Protein AF-A0A4S9VSK4-F1 (afdb_monomer_lite)

Structure (mmCIF, N/CA/C/O backbone):
data_AF-A0A4S9VSK4-F1
#
_entry.id   AF-A0A4S9VSK4-F1
#
loop_
_atom_site.group_PDB
_atom_site.id
_atom_site.type_symbol
_atom_site.label_atom_id
_atom_site.label_alt_id
_atom_site.label_comp_id
_atom_site.label_asym_id
_atom_site.label_entity_id
_atom_site.label_seq_id
_atom_site.pdbx_PDB_ins_code
_atom_site.Cartn_x
_atom_site.Cartn_y
_atom_site.Cartn_z
_atom_site.occupancy
_atom_site.B_iso_or_equiv
_atom_site.auth_seq_id
_atom_site.auth_comp_id
_atom_site.auth_asym_id
_atom_site.auth_atom_id
_atom_site.pdbx_PDB_model_num
ATOM 1 N N . MET A 1 1 ? -49.418 -31.067 89.976 1.00 36.00 1 MET A N 1
ATOM 2 C CA . MET A 1 1 ? -48.721 -31.754 88.869 1.00 36.00 1 MET A CA 1
ATOM 3 C C . MET A 1 1 ? -49.710 -31.863 87.719 1.00 36.00 1 MET A C 1
ATOM 5 O O . MET A 1 1 ? -50.803 -32.331 87.977 1.00 36.00 1 MET A O 1
ATOM 9 N N . GLN A 1 2 ? -49.479 -31.430 86.487 1.00 35.25 2 GLN A N 1
ATOM 10 C CA . GLN A 1 2 ? -48.338 -30.778 85.853 1.00 35.25 2 GLN A CA 1
ATOM 11 C C . GLN A 1 2 ? -48.846 -30.289 84.470 1.00 35.25 2 GLN A C 1
ATOM 13 O O . GLN A 1 2 ? -49.466 -31.068 83.760 1.00 35.25 2 GLN A O 1
ATOM 18 N N . ASN A 1 3 ? -48.577 -29.023 84.144 1.00 35.16 3 ASN A N 1
ATOM 19 C CA . ASN A 1 3 ? -48.331 -28.413 82.822 1.00 35.16 3 ASN A CA 1
ATOM 20 C C . ASN A 1 3 ? -49.337 -28.497 81.642 1.00 35.16 3 ASN A C 1
ATOM 22 O O . ASN A 1 3 ? -49.537 -29.533 81.019 1.00 35.16 3 ASN A O 1
ATOM 26 N N . LYS A 1 4 ? -49.797 -27.296 81.244 1.00 43.31 4 LYS A N 1
ATOM 27 C CA . LYS A 1 4 ? -49.991 -26.817 79.851 1.00 43.31 4 LYS A CA 1
ATOM 28 C C . LYS A 1 4 ? -48.608 -26.695 79.156 1.00 43.31 4 LYS A C 1
ATOM 30 O O . LYS A 1 4 ? -47.627 -26.541 79.891 1.00 43.31 4 LYS A O 1
ATOM 35 N N . PRO A 1 5 ? -48.484 -26.778 77.815 1.00 51.03 5 PRO A N 1
ATOM 36 C CA . PRO A 1 5 ? -48.761 -25.661 76.873 1.00 51.03 5 PRO A CA 1
ATOM 37 C C . PRO A 1 5 ? -49.555 -26.161 75.628 1.00 51.03 5 PRO A C 1
ATOM 39 O O . PRO A 1 5 ? -49.521 -27.343 75.321 1.00 51.03 5 PRO A O 1
ATOM 42 N N . GLU A 1 6 ? -50.502 -25.466 74.989 1.00 49.09 6 GLU A N 1
ATOM 43 C CA . GLU A 1 6 ? -50.464 -24.222 74.193 1.00 49.09 6 GLU A CA 1
ATOM 44 C C . GLU A 1 6 ? -49.441 -24.212 73.045 1.00 49.09 6 GLU A C 1
ATOM 46 O O . GLU A 1 6 ? -48.268 -24.033 73.315 1.00 49.09 6 GLU A O 1
ATOM 51 N N . GLU A 1 7 ? -49.913 -24.383 71.798 1.00 41.75 7 GLU A N 1
ATOM 52 C CA . GLU A 1 7 ? -49.328 -23.931 70.510 1.00 41.75 7 GLU A CA 1
ATOM 53 C C . GLU A 1 7 ? -50.289 -24.407 69.389 1.00 41.75 7 GLU A C 1
ATOM 55 O O . GLU A 1 7 ? -50.490 -25.597 69.185 1.00 41.75 7 GLU A O 1
ATOM 60 N N . GLN A 1 8 ? -51.210 -23.573 68.895 1.00 48.22 8 GLN A N 1
ATOM 61 C CA . GLN A 1 8 ? -51.036 -22.682 67.737 1.00 48.22 8 GLN A CA 1
ATOM 62 C C . GLN A 1 8 ? -50.514 -23.370 66.463 1.00 48.22 8 GLN A C 1
ATOM 64 O O . GLN A 1 8 ? -49.428 -23.058 66.001 1.00 48.22 8 GLN A O 1
ATOM 69 N N . GLU A 1 9 ? -51.337 -24.193 65.807 1.00 44.97 9 GLU A N 1
ATOM 70 C CA . GLU A 1 9 ? -51.145 -24.503 64.382 1.00 44.97 9 GLU A CA 1
ATOM 71 C C . GLU A 1 9 ? -52.475 -24.489 63.622 1.00 44.97 9 GLU A C 1
ATOM 73 O O . GLU A 1 9 ? -53.239 -25.448 63.580 1.00 44.97 9 GLU A O 1
ATOM 78 N N . SER A 1 10 ? -52.780 -23.335 63.042 1.00 41.16 10 SER A N 1
ATOM 79 C CA . SER A 1 10 ? -53.364 -23.205 61.698 1.00 41.16 10 SER A CA 1
ATOM 80 C C . SER A 1 10 ? -53.443 -21.719 61.358 1.00 41.16 10 SER A C 1
ATOM 82 O O . SER A 1 10 ? -54.482 -21.175 60.998 1.00 41.16 10 SER A O 1
ATOM 84 N N . ASN A 1 11 ? -52.294 -21.039 61.455 1.00 43.12 11 ASN A N 1
ATOM 85 C CA . ASN A 1 11 ? -52.075 -19.890 60.592 1.00 43.12 11 ASN A CA 1
ATOM 86 C C . ASN A 1 11 ? -51.939 -20.459 59.184 1.00 43.12 11 ASN A C 1
ATOM 88 O O . ASN A 1 11 ? -50.861 -20.878 58.759 1.00 43.12 11 ASN A O 1
ATOM 92 N N . GLU A 1 12 ? -53.089 -20.530 58.520 1.00 50.38 12 GLU A N 1
ATOM 93 C CA . GLU A 1 12 ? -53.257 -20.559 57.080 1.00 50.38 12 GLU A CA 1
ATOM 94 C C . GLU A 1 12 ? -52.220 -19.599 56.500 1.00 50.38 12 GLU A C 1
ATOM 96 O O . GLU A 1 12 ? -52.335 -18.371 56.571 1.00 50.38 12 GLU A O 1
ATOM 101 N N . SER A 1 13 ? -51.095 -20.187 56.093 1.00 50.47 13 SER A N 1
ATOM 102 C CA . SER A 1 13 ? -49.962 -19.456 55.570 1.00 50.47 13 SER A CA 1
ATOM 103 C C . SER A 1 13 ? -50.498 -18.729 54.360 1.00 50.47 13 SER A C 1
ATOM 105 O O . SER A 1 13 ? -50.802 -19.363 53.353 1.00 50.47 13 SER A O 1
ATOM 107 N N . LYS A 1 14 ? -50.664 -17.409 54.486 1.00 55.84 14 LYS A N 1
ATOM 108 C CA . LYS A 1 14 ? -50.877 -16.500 53.367 1.00 55.84 14 LYS A CA 1
ATOM 109 C C . LYS A 1 14 ? -49.729 -16.771 52.407 1.00 55.84 14 LYS A C 1
ATOM 111 O O . LYS A 1 14 ? -48.633 -16.245 52.589 1.00 55.84 14 LYS A O 1
ATOM 116 N N . ALA A 1 15 ? -49.954 -17.687 51.468 1.00 62.53 15 ALA A N 1
ATOM 117 C CA . ALA A 1 15 ? -49.011 -18.038 50.433 1.00 62.53 15 ALA A CA 1
ATOM 118 C C . ALA A 1 15 ? -48.649 -16.712 49.786 1.00 62.53 15 ALA A C 1
ATOM 120 O O . ALA A 1 15 ? -49.527 -16.014 49.284 1.00 62.53 15 ALA A O 1
ATOM 121 N N . ASN A 1 16 ? -47.393 -16.291 49.951 1.00 71.06 16 ASN A N 1
ATOM 122 C CA . ASN A 1 16 ? -46.966 -14.976 49.508 1.00 71.06 16 ASN A CA 1
ATOM 123 C C . ASN A 1 16 ? -47.317 -14.871 48.015 1.00 71.06 16 ASN A C 1
ATOM 125 O O . ASN A 1 16 ? -46.689 -15.571 47.217 1.00 71.06 16 ASN A O 1
ATOM 129 N N . PRO A 1 17 ? -48.281 -14.024 47.607 1.00 77.69 17 PRO A N 1
ATOM 130 C CA . PRO A 1 17 ? -48.768 -13.990 46.221 1.00 77.69 17 PRO A CA 1
ATOM 131 C C . PRO A 1 17 ? -47.642 -13.596 45.254 1.00 77.69 17 PRO A C 1
ATOM 133 O O . PRO A 1 17 ? -47.627 -13.940 44.074 1.00 77.69 17 PRO A O 1
ATOM 136 N N . ILE A 1 18 ? -46.623 -12.922 45.786 1.00 81.38 18 ILE A N 1
ATOM 137 C CA . ILE A 1 18 ? -45.382 -12.579 45.097 1.00 81.38 18 ILE A CA 1
ATOM 138 C C . ILE A 1 18 ? -44.538 -13.833 44.798 1.00 81.38 18 ILE A C 1
ATOM 140 O O . ILE A 1 18 ? -43.978 -13.955 43.714 1.00 81.38 18 ILE A O 1
ATOM 144 N N . ALA A 1 19 ? -44.456 -14.798 45.717 1.00 84.25 19 ALA A N 1
ATOM 145 C CA . ALA A 1 19 ? -43.714 -16.039 45.485 1.00 84.25 19 ALA A CA 1
ATOM 146 C C . ALA A 1 19 ? -44.405 -16.921 44.431 1.00 84.25 19 ALA A C 1
ATOM 148 O O . ALA A 1 19 ? -43.732 -17.493 43.573 1.00 84.25 19 ALA A O 1
ATOM 149 N N . GLU A 1 20 ? -45.740 -16.968 44.448 1.00 88.25 20 GLU A N 1
ATOM 150 C CA . GLU A 1 20 ? -46.540 -17.675 43.444 1.00 88.25 20 GLU A CA 1
ATOM 151 C C . GLU A 1 20 ? -46.407 -17.032 42.054 1.00 88.25 20 GLU A C 1
ATOM 153 O O . GLU A 1 20 ? -46.106 -17.716 41.075 1.00 88.25 20 GLU A O 1
ATOM 158 N N . THR A 1 21 ? -46.519 -15.703 41.955 1.00 91.06 21 THR A N 1
ATOM 159 C CA . THR A 1 21 ? -46.330 -14.986 40.680 1.00 91.06 21 THR A CA 1
ATOM 160 C C . THR A 1 21 ? -44.910 -15.132 40.128 1.00 91.06 21 THR A C 1
ATOM 162 O O . THR A 1 21 ? -44.739 -15.341 38.926 1.00 91.06 21 THR A O 1
ATOM 165 N N . VAL A 1 22 ? -43.877 -15.113 40.978 1.00 93.81 22 VAL A N 1
ATOM 166 C CA . VAL A 1 22 ? -42.489 -15.376 40.559 1.00 93.81 22 VAL A CA 1
ATOM 167 C C . VAL A 1 22 ? -42.311 -16.820 40.078 1.00 93.81 22 VAL A C 1
ATOM 169 O O . VAL A 1 22 ? -41.625 -17.047 39.076 1.00 93.81 22 VAL A O 1
ATOM 172 N N . ALA A 1 23 ? -42.937 -17.798 40.738 1.00 92.50 23 ALA A N 1
ATOM 173 C CA . ALA A 1 23 ? -42.922 -19.187 40.287 1.00 92.50 23 ALA A CA 1
ATOM 174 C C . ALA A 1 23 ? -43.590 -19.338 38.907 1.00 92.50 23 ALA A C 1
ATOM 176 O O . ALA A 1 23 ? -43.009 -19.962 38.014 1.00 92.50 23 ALA A O 1
ATOM 177 N N . LEU A 1 24 ? -44.733 -18.678 38.687 1.00 94.81 24 LEU A N 1
ATOM 178 C CA . LEU A 1 24 ? -45.424 -18.643 37.394 1.00 94.81 24 LEU A CA 1
ATOM 179 C C . LEU A 1 24 ? -44.582 -17.979 36.292 1.00 94.81 24 LEU A C 1
ATOM 181 O O . LEU A 1 24 ? -44.530 -18.482 35.167 1.00 94.81 24 LEU A O 1
ATOM 185 N N . ILE A 1 25 ? -43.870 -16.889 36.600 1.00 95.31 25 ILE A N 1
ATOM 186 C CA . ILE A 1 25 ? -42.955 -16.234 35.650 1.00 95.31 25 ILE A CA 1
ATOM 187 C C . ILE A 1 25 ? -41.816 -17.181 35.261 1.00 95.31 25 ILE A C 1
ATOM 189 O O . ILE A 1 25 ? -41.529 -17.346 34.074 1.00 95.31 25 ILE A O 1
ATOM 193 N N . ARG A 1 26 ? -41.188 -17.851 36.235 1.00 94.88 26 ARG A N 1
ATOM 194 C CA . ARG A 1 26 ? -40.119 -18.828 35.969 1.00 94.88 26 ARG A CA 1
ATOM 195 C C . ARG A 1 26 ? -40.622 -20.005 35.137 1.00 94.88 26 ARG A C 1
ATOM 197 O O . ARG A 1 26 ? -39.919 -20.464 34.236 1.00 94.88 26 ARG A O 1
ATOM 204 N N . GLN A 1 27 ? -41.844 -20.466 35.397 1.00 95.62 27 GLN A N 1
ATOM 205 C CA . GLN A 1 27 ? -42.479 -21.521 34.614 1.00 95.62 27 GLN A CA 1
ATOM 206 C C . GLN A 1 27 ? -42.741 -21.077 33.168 1.00 95.62 27 GLN A C 1
ATOM 208 O O . GLN A 1 27 ? -42.418 -21.826 32.245 1.00 95.62 27 GLN A O 1
ATOM 213 N N . ARG A 1 28 ? -43.237 -19.850 32.946 1.00 95.19 28 ARG A N 1
ATOM 214 C CA . ARG A 1 28 ? -43.390 -19.279 31.594 1.00 95.19 28 ARG A CA 1
ATOM 215 C C . ARG A 1 28 ? -42.057 -19.172 30.864 1.00 95.19 28 ARG A C 1
ATOM 217 O O . ARG A 1 28 ? -41.951 -19.670 29.752 1.00 95.19 28 ARG A O 1
ATOM 224 N N . GLN A 1 29 ? -41.025 -18.638 31.515 1.00 95.12 29 GLN A N 1
ATOM 225 C CA . GLN A 1 29 ? -39.686 -18.546 30.926 1.00 95.12 29 GLN A CA 1
ATOM 226 C C . GLN A 1 29 ? -39.121 -19.923 30.554 1.00 95.12 29 GLN A C 1
ATOM 228 O O . GLN A 1 29 ? -38.485 -20.071 29.512 1.00 95.12 29 GLN A O 1
ATOM 233 N N . ARG A 1 30 ? -39.349 -20.951 31.382 1.00 96.19 30 ARG A N 1
ATOM 234 C CA . ARG A 1 30 ? -38.937 -22.326 31.069 1.00 96.19 30 ARG A CA 1
ATOM 235 C C . ARG A 1 30 ? -39.699 -22.881 29.867 1.00 96.19 30 ARG A C 1
ATOM 237 O O . ARG A 1 30 ? -39.080 -23.502 29.009 1.00 96.19 30 ARG A O 1
ATOM 244 N N . ARG A 1 31 ? -41.007 -22.635 29.789 1.00 96.69 31 ARG A N 1
ATOM 245 C CA . ARG A 1 31 ? -41.843 -23.038 28.652 1.00 96.69 31 ARG A CA 1
ATOM 246 C C . ARG A 1 31 ? -41.399 -22.356 27.358 1.00 96.69 31 ARG A C 1
ATOM 248 O O . ARG A 1 31 ? -41.272 -23.031 26.348 1.00 96.69 31 ARG A O 1
ATOM 255 N N . ASP A 1 32 ? -41.100 -21.061 27.394 1.00 95.38 32 ASP A N 1
ATOM 256 C CA . ASP A 1 32 ? -40.656 -20.319 26.209 1.00 95.38 32 ASP A CA 1
ATOM 257 C C . ASP A 1 32 ? -39.299 -20.835 25.705 1.00 95.38 32 ASP A C 1
ATOM 259 O O . ASP A 1 32 ? -39.115 -21.024 24.505 1.00 95.38 32 ASP A O 1
ATOM 263 N N . LYS A 1 33 ? -38.372 -21.168 26.616 1.00 95.81 33 LYS A N 1
ATOM 264 C CA . LYS A 1 33 ? -37.107 -21.832 26.257 1.00 95.81 33 LYS A CA 1
ATOM 265 C C . LYS A 1 33 ? -37.334 -23.198 25.606 1.00 95.81 33 LYS A C 1
ATOM 267 O O . LYS A 1 33 ? -36.675 -23.508 24.619 1.00 95.81 33 LYS A O 1
ATOM 272 N N . LEU A 1 34 ? -38.257 -24.002 26.136 1.00 96.69 34 LEU A N 1
ATOM 273 C CA . LEU A 1 34 ? -38.595 -25.305 25.555 1.00 96.69 34 LEU A CA 1
ATOM 274 C C . LEU A 1 34 ? -39.240 -25.166 24.171 1.00 96.69 34 LEU A C 1
ATOM 276 O O . LEU A 1 34 ? -38.856 -25.904 23.275 1.00 96.69 34 LEU A O 1
ATOM 280 N N . LEU A 1 35 ? -40.121 -24.182 23.964 1.00 96.62 35 LEU A N 1
ATOM 281 C CA . LEU A 1 35 ? -40.711 -23.896 22.650 1.00 96.62 35 LEU A CA 1
ATOM 282 C C . LEU A 1 35 ? -39.665 -23.482 21.610 1.00 96.62 35 LEU A C 1
ATOM 284 O O . LEU A 1 35 ? -39.776 -23.843 20.441 1.00 96.62 35 LEU A O 1
ATOM 288 N N . VAL A 1 36 ? -38.638 -22.729 22.014 1.00 96.31 36 VAL A N 1
ATOM 289 C CA . VAL A 1 36 ? -37.516 -22.407 21.119 1.00 96.31 36 VAL A CA 1
ATOM 290 C C . VAL A 1 36 ? -36.769 -23.682 20.731 1.00 96.31 36 VAL A C 1
ATOM 292 O O . VAL A 1 36 ? -36.497 -23.877 19.549 1.00 96.31 36 VAL A O 1
ATOM 295 N N . ILE A 1 37 ? -36.483 -24.564 21.694 1.00 96.00 37 ILE A N 1
ATOM 296 C CA . ILE A 1 37 ? -35.810 -25.843 21.429 1.00 96.00 37 ILE A CA 1
ATOM 297 C C . ILE A 1 37 ? -36.661 -26.720 20.499 1.00 96.00 37 ILE A C 1
ATOM 299 O O . ILE A 1 37 ? -36.143 -27.212 19.501 1.00 96.00 37 ILE A O 1
ATOM 303 N N . GLU A 1 38 ? -37.960 -26.850 20.757 1.00 95.81 38 GLU A N 1
ATOM 304 C CA . GLU A 1 38 ? -38.903 -27.582 19.902 1.00 95.81 38 GLU A CA 1
ATOM 305 C C . GLU A 1 38 ? -38.920 -27.020 18.475 1.00 95.81 38 GLU A C 1
ATOM 307 O O . GLU A 1 38 ? -38.671 -27.754 17.525 1.00 95.81 38 GLU A O 1
ATOM 312 N N . LYS A 1 39 ? -39.050 -25.697 18.314 1.00 95.31 39 LYS A N 1
ATOM 313 C CA . LYS A 1 39 ? -38.992 -25.042 16.999 1.00 95.31 39 LYS A CA 1
ATOM 314 C C . LYS A 1 39 ? -37.670 -25.307 16.272 1.00 95.31 39 LYS A C 1
ATOM 316 O O . LYS A 1 39 ? -37.654 -25.471 15.052 1.00 95.31 39 LYS A O 1
ATOM 321 N N . THR A 1 40 ? -36.547 -25.314 16.993 1.00 93.31 40 THR A N 1
ATOM 322 C CA . THR A 1 40 ? -35.246 -25.645 16.393 1.00 93.31 40 THR A CA 1
ATOM 323 C C . THR A 1 40 ? -35.142 -27.114 16.001 1.00 93.31 40 THR A C 1
ATOM 325 O O . THR A 1 40 ? -34.583 -27.400 14.947 1.00 93.31 40 THR A O 1
ATOM 328 N N . LEU A 1 41 ? -35.712 -28.033 16.784 1.00 93.44 41 LEU A N 1
ATOM 329 C CA . LEU A 1 41 ? -35.755 -29.457 16.454 1.00 93.44 41 LEU A CA 1
ATOM 330 C C . LEU A 1 41 ? -36.652 -29.720 15.242 1.00 93.44 41 LEU A C 1
ATOM 332 O O . LEU A 1 41 ? -36.212 -30.413 14.333 1.00 93.44 41 LEU A O 1
ATOM 336 N N . ASP A 1 42 ? -37.821 -29.083 15.161 1.00 92.69 42 ASP A N 1
ATOM 337 C CA . ASP A 1 42 ? -38.700 -29.130 13.986 1.00 92.69 42 ASP A CA 1
ATOM 338 C C . ASP A 1 42 ? -38.000 -28.605 12.729 1.00 92.69 42 ASP A C 1
ATOM 340 O O . ASP A 1 42 ? -38.123 -29.173 11.643 1.00 92.69 42 ASP A O 1
ATOM 344 N N . ASN A 1 43 ? -37.244 -27.509 12.852 1.00 87.62 43 ASN A N 1
ATOM 345 C CA . ASN A 1 43 ? -36.459 -26.978 11.739 1.00 87.62 43 ASN A CA 1
ATOM 346 C C . ASN A 1 43 ? -35.349 -27.952 11.317 1.00 87.62 43 ASN A C 1
ATOM 348 O O . ASN A 1 43 ? -35.144 -28.154 10.123 1.00 87.62 43 ASN A O 1
ATOM 352 N N . LEU A 1 44 ? -34.657 -28.582 12.268 1.00 81.75 44 LEU A N 1
ATOM 353 C CA . LEU A 1 44 ? -33.640 -29.595 11.973 1.00 81.75 44 LEU A CA 1
ATOM 354 C C . LEU A 1 44 ? -34.247 -30.861 11.366 1.00 81.75 44 LEU A C 1
ATOM 356 O O . LEU A 1 44 ? -33.646 -31.458 10.477 1.00 81.75 44 LEU A O 1
ATOM 360 N N . GLU A 1 45 ? -35.436 -31.263 11.804 1.00 82.12 45 GLU A N 1
ATOM 361 C CA . GLU A 1 45 ? -36.164 -32.386 11.231 1.00 82.12 45 GLU A CA 1
ATOM 362 C C . GLU A 1 45 ? -36.573 -32.093 9.781 1.00 82.12 45 GLU A C 1
ATOM 364 O O . GLU A 1 45 ? -36.302 -32.907 8.899 1.00 82.12 45 GLU A O 1
ATOM 369 N N . LYS A 1 46 ? -37.107 -30.899 9.495 1.00 79.75 46 LYS A N 1
ATOM 370 C CA . LYS A 1 46 ? -37.380 -30.451 8.118 1.00 79.75 46 LYS A CA 1
ATOM 371 C C . LYS A 1 46 ? -36.119 -30.485 7.251 1.00 79.75 46 LYS A C 1
ATOM 373 O O . LYS A 1 46 ? -36.158 -31.035 6.154 1.00 79.75 46 LYS A O 1
ATOM 378 N N . VAL A 1 47 ? -34.994 -29.981 7.765 1.00 73.81 47 VAL A N 1
ATOM 379 C CA . VAL A 1 47 ? -33.696 -30.007 7.063 1.00 73.81 47 VAL A CA 1
ATOM 380 C C . VAL A 1 47 ? -33.191 -31.442 6.844 1.00 73.81 47 VAL A C 1
ATOM 382 O O . VAL A 1 47 ? -32.619 -31.756 5.799 1.00 73.81 47 VAL A O 1
ATOM 385 N N . ARG A 1 48 ? -33.432 -32.353 7.792 1.00 66.25 48 ARG A N 1
ATOM 386 C CA . ARG A 1 48 ? -33.069 -33.774 7.684 1.00 66.25 48 ARG A CA 1
ATOM 387 C C . ARG A 1 48 ? -33.902 -34.511 6.635 1.00 66.25 48 ARG A C 1
ATOM 389 O O . ARG A 1 48 ? -33.363 -35.370 5.938 1.00 66.25 48 ARG A O 1
ATOM 396 N N . HIS A 1 49 ? -35.187 -34.183 6.509 1.00 61.53 49 HIS A N 1
ATOM 397 C CA . HIS A 1 49 ? -36.054 -34.745 5.470 1.00 61.53 49 HIS A CA 1
ATOM 398 C C . HIS A 1 49 ? -35.696 -34.205 4.079 1.00 61.53 49 HIS A C 1
ATOM 400 O O . HIS A 1 49 ? -35.757 -34.963 3.117 1.00 61.53 49 HIS A O 1
ATOM 406 N N . THR A 1 50 ? -35.208 -32.961 3.974 1.00 59.50 50 THR A N 1
ATOM 407 C CA . THR A 1 50 ? -34.645 -32.436 2.716 1.00 59.50 50 THR A CA 1
ATOM 408 C C . THR A 1 50 ? -33.258 -32.997 2.390 1.00 59.50 50 THR A C 1
ATOM 410 O O . THR A 1 50 ? -32.931 -33.127 1.219 1.00 59.50 50 THR A O 1
ATOM 413 N N . SER A 1 51 ? -32.438 -33.377 3.382 1.00 59.50 51 SER A N 1
ATOM 414 C CA . SER A 1 51 ? -31.080 -33.891 3.123 1.00 59.50 51 SER A CA 1
ATOM 415 C C . SER A 1 51 ? -31.008 -35.399 2.870 1.00 59.50 51 SER A C 1
ATOM 417 O O . SER A 1 51 ? -30.069 -35.858 2.229 1.00 59.50 51 SER A O 1
ATOM 419 N N . ARG A 1 52 ? -31.987 -36.185 3.344 1.00 58.44 52 ARG A N 1
ATOM 420 C CA . ARG A 1 52 ? -32.046 -37.639 3.091 1.00 58.44 52 ARG A CA 1
ATOM 421 C C . ARG A 1 52 ? -32.627 -38.020 1.727 1.00 58.44 52 ARG A C 1
ATOM 423 O O . ARG A 1 52 ? -32.443 -39.164 1.326 1.00 58.44 52 ARG A O 1
ATOM 430 N N . TYR A 1 53 ? -33.295 -37.091 1.044 1.00 54.25 53 TYR A N 1
ATOM 431 C CA . TYR A 1 53 ? -33.887 -37.305 -0.282 1.00 54.25 53 TYR A CA 1
ATOM 432 C C . TYR A 1 53 ? -33.345 -36.365 -1.366 1.00 54.25 53 TYR A C 1
ATOM 434 O O . TYR A 1 53 ? -33.800 -36.448 -2.500 1.00 54.25 53 TYR A O 1
ATOM 442 N N . ALA A 1 54 ? -32.367 -35.508 -1.055 1.00 50.44 54 ALA A N 1
ATOM 443 C CA . ALA A 1 54 ? -31.675 -34.739 -2.082 1.00 50.44 54 ALA A CA 1
ATOM 444 C C . ALA A 1 54 ? -30.740 -35.674 -2.861 1.00 50.44 54 ALA A C 1
ATOM 446 O O . ALA A 1 54 ? -29.656 -36.027 -2.388 1.00 50.44 54 ALA A O 1
ATOM 447 N N . ASP A 1 55 ? -31.186 -36.092 -4.045 1.00 54.88 55 ASP A N 1
ATOM 448 C CA . ASP A 1 55 ? -30.331 -36.712 -5.052 1.00 54.88 55 ASP A CA 1
ATOM 449 C C . ASP A 1 55 ? -29.134 -35.764 -5.291 1.00 54.88 55 ASP A C 1
ATOM 451 O O . ASP A 1 55 ? -29.342 -34.557 -5.462 1.00 54.88 55 ASP A O 1
ATOM 455 N N . PRO A 1 56 ? -27.869 -36.229 -5.265 1.00 60.78 56 PRO A N 1
ATOM 456 C CA . PRO A 1 56 ? -26.694 -35.368 -5.457 1.00 60.78 56 PRO A CA 1
ATOM 457 C C . PRO A 1 56 ? -26.718 -34.559 -6.766 1.00 60.78 56 PRO A C 1
ATOM 459 O O . PRO A 1 56 ? -25.977 -33.587 -6.897 1.00 60.78 56 PRO A O 1
ATOM 462 N N . SER A 1 57 ? -27.585 -34.925 -7.713 1.00 58.47 57 SER A N 1
ATOM 463 C CA . SER A 1 57 ? -27.864 -34.192 -8.948 1.00 58.47 57 SER A CA 1
ATOM 464 C C . SER A 1 57 ? -28.678 -32.899 -8.728 1.00 58.47 57 SER A C 1
ATOM 466 O O . SER A 1 57 ? -28.438 -31.905 -9.413 1.00 58.47 57 SER A O 1
ATOM 468 N N . GLU A 1 58 ? -29.580 -32.848 -7.741 1.00 59.09 58 GLU A N 1
ATOM 469 C CA . GLU A 1 58 ? -30.397 -31.663 -7.436 1.00 59.09 58 GLU A CA 1
ATOM 470 C C . GLU A 1 58 ? -29.625 -30.617 -6.624 1.00 59.09 58 GLU A C 1
ATOM 472 O O . GLU A 1 58 ? -29.799 -29.418 -6.841 1.00 59.09 58 GLU A O 1
ATOM 477 N N . LEU A 1 59 ? -28.702 -31.048 -5.757 1.00 58.12 59 LEU A N 1
ATOM 478 C CA . LEU A 1 59 ? -27.751 -30.143 -5.097 1.00 58.12 59 LEU A CA 1
ATOM 479 C C . LEU A 1 59 ? -26.784 -29.514 -6.102 1.00 58.12 59 LEU A C 1
ATOM 481 O O . LEU A 1 59 ? -26.474 -28.326 -5.997 1.00 58.12 59 LEU A O 1
ATOM 485 N N . LEU A 1 60 ? -26.351 -30.289 -7.102 1.00 57.47 60 LEU A N 1
ATOM 486 C CA . LEU A 1 60 ? -25.507 -29.774 -8.171 1.00 57.47 60 LEU A CA 1
ATOM 487 C C . LEU A 1 60 ? -26.282 -28.789 -9.052 1.00 57.47 60 LEU A C 1
ATOM 489 O O . LEU A 1 60 ? -25.763 -27.719 -9.330 1.00 57.47 60 LEU A O 1
ATOM 493 N N . ASN A 1 61 ? -27.544 -29.073 -9.392 1.00 58.41 61 ASN A N 1
ATOM 494 C CA . ASN A 1 61 ? -28.397 -28.154 -10.157 1.00 58.41 61 ASN A CA 1
ATOM 495 C C . ASN A 1 61 ? -28.784 -26.885 -9.374 1.00 58.41 61 ASN A C 1
ATOM 497 O O . ASN A 1 61 ? -28.851 -25.807 -9.962 1.00 58.41 61 ASN A O 1
ATOM 501 N N . GLY A 1 62 ? -28.974 -26.972 -8.053 1.00 56.97 62 GLY A N 1
ATOM 502 C CA . GLY A 1 62 ? -29.181 -25.809 -7.182 1.00 56.97 62 GLY A CA 1
ATOM 503 C C . GLY A 1 62 ? -27.938 -24.918 -7.056 1.00 56.97 62 GLY A C 1
ATOM 504 O O . GLY A 1 62 ? -28.066 -23.699 -6.955 1.00 56.97 62 GLY A O 1
ATOM 505 N N . MET A 1 63 ? -26.738 -25.506 -7.137 1.00 51.56 63 MET A N 1
ATOM 506 C CA . MET A 1 63 ? -25.475 -24.769 -7.283 1.00 51.56 63 MET A CA 1
ATOM 507 C C . MET A 1 63 ? -25.242 -24.270 -8.719 1.00 51.56 63 MET A C 1
ATOM 509 O O . MET A 1 63 ? -24.673 -23.198 -8.903 1.00 51.56 63 MET A O 1
ATOM 513 N N . GLN A 1 64 ? -25.711 -24.992 -9.741 1.00 47.91 64 GLN A N 1
ATOM 514 C CA . GLN A 1 64 ? -25.586 -24.600 -11.149 1.00 47.91 64 GLN A CA 1
ATOM 515 C C . GLN A 1 64 ? -26.509 -23.422 -11.501 1.00 47.91 64 GLN A C 1
ATOM 517 O O . GLN A 1 64 ? -26.147 -22.596 -12.333 1.00 47.91 64 GLN A O 1
ATOM 522 N N . ALA A 1 65 ? -27.658 -23.294 -10.831 1.00 49.56 65 ALA A N 1
ATOM 523 C CA . ALA A 1 65 ? -28.549 -22.136 -10.943 1.00 49.56 65 ALA A CA 1
ATOM 524 C C . ALA A 1 65 ? -27.973 -20.850 -10.306 1.00 49.56 65 ALA A C 1
ATOM 526 O O . ALA A 1 65 ? -28.559 -19.780 -10.454 1.00 49.56 65 ALA A O 1
ATOM 527 N N . GLN A 1 66 ? -26.828 -20.942 -9.614 1.00 51.53 66 GLN A N 1
ATOM 528 C CA . GLN A 1 66 ? -26.056 -19.799 -9.110 1.00 51.53 66 GLN A CA 1
ATOM 529 C C . GLN A 1 66 ? -24.857 -19.436 -10.001 1.00 51.53 66 GLN A C 1
ATOM 531 O O . GLN A 1 66 ? -24.118 -18.512 -9.664 1.00 51.53 66 GLN A O 1
ATOM 536 N N . LEU A 1 67 ? -24.660 -20.108 -11.143 1.00 50.91 67 LEU A N 1
ATOM 537 C CA . LEU A 1 67 ? -23.751 -19.618 -12.178 1.00 50.91 67 LEU A CA 1
ATOM 538 C C . LEU A 1 67 ? -24.541 -18.734 -13.156 1.00 50.91 67 LEU A C 1
ATOM 540 O O . LEU A 1 67 ? -25.461 -19.233 -13.808 1.00 50.91 67 LEU A O 1
ATOM 544 N N . PRO A 1 68 ? -24.201 -17.438 -13.295 1.00 47.06 68 PRO A N 1
ATOM 545 C CA . PRO A 1 68 ? -24.797 -16.599 -14.324 1.00 47.06 68 PRO A CA 1
ATOM 546 C C . PRO A 1 68 ? -24.506 -17.192 -15.713 1.00 47.06 68 PRO A C 1
ATOM 548 O O . PRO A 1 68 ? -23.383 -17.654 -15.950 1.00 47.06 68 PRO A O 1
ATOM 551 N N . PRO A 1 69 ? -25.475 -17.186 -16.645 1.00 55.81 69 PRO A N 1
ATOM 552 C CA . PRO A 1 69 ? -25.218 -17.579 -18.025 1.00 55.81 69 PRO A CA 1
ATOM 553 C C . PRO A 1 69 ? -24.174 -16.641 -18.660 1.00 55.81 69 PRO A C 1
ATOM 555 O O . PRO A 1 69 ? -24.042 -15.491 -18.230 1.00 55.81 69 PRO A O 1
ATOM 558 N N . PRO A 1 70 ? -23.427 -17.093 -19.686 1.00 45.78 70 PRO A N 1
ATOM 559 C CA . PRO A 1 70 ? -22.493 -16.227 -20.391 1.00 45.78 70 PRO A CA 1
ATOM 560 C C . PRO A 1 70 ? -23.260 -15.038 -20.973 1.00 45.78 70 PRO A C 1
ATOM 562 O O . PRO A 1 70 ? -24.240 -15.215 -21.696 1.00 45.78 70 PRO A O 1
ATOM 565 N N . LEU A 1 71 ? -22.809 -13.837 -20.605 1.00 46.78 71 LEU A N 1
ATOM 566 C CA . LEU A 1 71 ? -23.323 -12.541 -21.036 1.00 46.78 71 LEU A CA 1
ATOM 567 C C . LEU A 1 71 ? -23.445 -12.481 -22.565 1.00 46.78 71 LEU A C 1
ATOM 569 O O . LEU A 1 71 ? -22.504 -12.124 -23.272 1.00 46.78 71 LEU A O 1
ATOM 573 N N . ALA A 1 72 ? -24.637 -12.783 -23.072 1.00 45.12 72 ALA A N 1
ATOM 574 C CA . ALA A 1 72 ? -25.123 -12.150 -24.282 1.00 45.12 72 ALA A CA 1
ATOM 575 C C . ALA A 1 72 ? -25.406 -10.680 -23.930 1.00 45.12 72 ALA A C 1
ATOM 577 O O . ALA A 1 72 ? -26.028 -10.385 -22.911 1.00 45.12 72 ALA A O 1
ATOM 578 N N . GLN A 1 73 ? -24.878 -9.778 -24.751 1.00 52.34 73 GLN A N 1
ATOM 579 C CA . GLN A 1 73 ? -24.699 -8.330 -24.573 1.00 52.34 73 GLN A CA 1
ATOM 580 C C . GLN A 1 73 ? -25.985 -7.482 -24.379 1.00 52.34 73 GLN A C 1
ATOM 582 O O . GLN A 1 73 ? -26.087 -6.400 -24.948 1.00 52.34 73 GLN A O 1
ATOM 587 N N . GLN A 1 74 ? -26.979 -7.920 -23.599 1.00 49.72 74 GLN A N 1
ATOM 588 C CA . GLN A 1 74 ? -28.246 -7.189 -23.418 1.00 49.72 74 GLN A CA 1
ATOM 589 C C . GLN A 1 74 ? -28.575 -6.757 -21.978 1.00 49.72 74 GLN A C 1
ATOM 591 O O . GLN A 1 74 ? -29.585 -6.093 -21.787 1.00 49.72 74 GLN A O 1
ATOM 596 N N . SER A 1 75 ? -27.744 -7.050 -20.970 1.00 53.16 75 SER A N 1
ATOM 597 C CA . SER A 1 75 ? -28.034 -6.702 -19.561 1.00 53.16 75 SER A CA 1
ATOM 598 C C . SER A 1 75 ? -27.115 -5.640 -18.941 1.00 53.16 75 SER A C 1
ATOM 600 O O . SER A 1 75 ? -27.214 -5.374 -17.743 1.00 53.16 75 SER A O 1
ATOM 602 N N . GLN A 1 76 ? -26.203 -5.036 -19.712 1.00 54.94 76 GLN A N 1
ATOM 603 C CA . GLN A 1 76 ? -25.294 -4.020 -19.167 1.00 54.94 76 GLN A CA 1
ATOM 604 C C . GLN A 1 76 ? -26.022 -2.725 -18.782 1.00 54.94 76 GLN A C 1
ATOM 606 O O . GLN A 1 76 ? -25.652 -2.139 -17.772 1.00 54.94 76 GLN A O 1
ATOM 611 N N . ASP A 1 77 ? -27.086 -2.330 -19.489 1.00 57.03 77 ASP A N 1
ATOM 612 C CA . ASP A 1 77 ? -27.802 -1.078 -19.196 1.00 57.03 77 ASP A CA 1
ATOM 613 C C . ASP A 1 77 ? -28.665 -1.143 -17.925 1.00 57.03 77 ASP A C 1
ATOM 615 O O . ASP A 1 77 ? -28.674 -0.187 -17.149 1.00 57.03 77 ASP A O 1
ATOM 619 N N . GLU A 1 78 ? -29.339 -2.265 -17.642 1.00 59.97 78 GLU A N 1
ATOM 620 C CA . GLU A 1 78 ? -30.120 -2.401 -16.398 1.00 59.97 78 GLU A CA 1
ATOM 621 C C . GLU A 1 78 ? -29.216 -2.509 -15.165 1.00 59.97 78 GLU A C 1
ATOM 623 O O . GLU A 1 78 ? -29.484 -1.871 -14.149 1.00 59.97 78 GLU A O 1
ATOM 628 N N . SER A 1 79 ? -28.090 -3.225 -15.272 1.00 61.81 79 SER A N 1
ATOM 629 C CA . SER A 1 79 ? -27.098 -3.301 -14.194 1.00 61.81 79 SER A CA 1
ATOM 630 C C . SER A 1 79 ? -26.442 -1.945 -13.910 1.00 61.81 79 SER A C 1
ATOM 632 O O . SER A 1 79 ? -26.174 -1.632 -12.748 1.00 61.81 79 SER A O 1
ATOM 634 N N . LEU A 1 80 ? -26.206 -1.122 -14.941 1.00 63.75 80 LEU A N 1
ATOM 635 C CA . LEU A 1 80 ? -25.673 0.231 -14.775 1.00 63.75 80 LEU A CA 1
ATOM 636 C C . LEU A 1 80 ? -26.706 1.168 -14.144 1.00 63.75 80 LEU A C 1
ATOM 638 O O . LEU A 1 80 ? -26.355 1.933 -13.248 1.00 63.75 80 LEU A O 1
ATOM 642 N N . ALA A 1 81 ? -27.972 1.086 -14.559 1.00 68.81 81 ALA A N 1
ATOM 643 C CA . ALA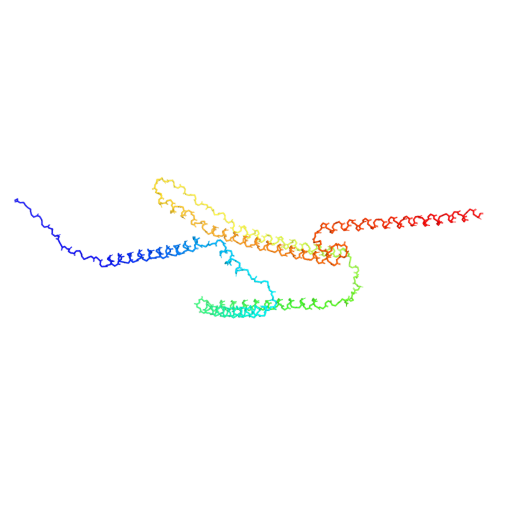 A 1 81 ? -29.056 1.879 -13.985 1.00 68.81 81 ALA A CA 1
ATOM 644 C C . ALA A 1 81 ? -29.321 1.515 -12.512 1.00 68.81 81 ALA A C 1
ATOM 646 O O . ALA A 1 81 ? -29.488 2.404 -11.674 1.00 68.81 81 ALA A O 1
ATOM 647 N N . GLU A 1 82 ? -29.287 0.226 -12.168 1.00 73.81 82 GLU A N 1
ATOM 648 C CA . GLU A 1 82 ? -29.440 -0.253 -10.792 1.00 73.81 82 GLU A CA 1
ATOM 649 C C . GLU A 1 82 ? -28.238 0.158 -9.925 1.00 73.81 82 GLU A C 1
ATOM 651 O O . GLU A 1 82 ? -28.420 0.704 -8.833 1.00 73.81 82 GLU A O 1
ATOM 656 N N . ALA A 1 83 ? -27.011 0.046 -10.445 1.00 72.94 83 ALA A N 1
ATOM 657 C CA . ALA A 1 83 ? -25.811 0.538 -9.768 1.00 72.94 83 ALA A CA 1
ATOM 658 C C . ALA A 1 83 ? -25.849 2.061 -9.545 1.00 72.94 83 ALA A C 1
ATOM 660 O O . ALA A 1 83 ? -25.540 2.534 -8.451 1.00 72.94 83 ALA A O 1
ATOM 661 N N . GLN A 1 84 ? -26.283 2.840 -10.540 1.00 77.69 84 GLN A N 1
ATOM 662 C CA . GLN A 1 84 ? -26.465 4.289 -10.409 1.00 77.69 84 GLN A CA 1
ATOM 663 C C . GLN A 1 84 ? -27.553 4.642 -9.389 1.00 77.69 84 GLN A C 1
ATOM 665 O O . GLN A 1 84 ? -27.384 5.588 -8.616 1.00 77.69 84 GLN A O 1
ATOM 670 N N . SER A 1 85 ? -28.636 3.862 -9.326 1.00 78.94 85 SER A N 1
ATOM 671 C CA . SER A 1 85 ? -29.690 4.041 -8.324 1.00 78.94 85 SER A CA 1
ATOM 672 C C . SER A 1 85 ? -29.169 3.801 -6.902 1.00 78.94 85 SER A C 1
ATOM 674 O O . SER A 1 85 ? -29.407 4.621 -6.013 1.00 78.94 85 SER A O 1
ATOM 676 N N . HIS A 1 86 ? -28.350 2.764 -6.700 1.00 81.81 86 HIS A N 1
ATOM 677 C CA . HIS A 1 86 ? -27.716 2.477 -5.416 1.00 81.81 86 HIS A CA 1
ATOM 678 C C . HIS A 1 86 ? -26.667 3.523 -5.029 1.00 81.81 86 HIS A C 1
ATOM 680 O O . HIS A 1 86 ? -26.577 3.899 -3.860 1.00 81.81 86 HIS A O 1
ATOM 686 N N . VAL A 1 87 ? -25.912 4.052 -5.995 1.00 87.38 87 VAL A N 1
ATOM 687 C CA . VAL A 1 87 ? -24.994 5.177 -5.763 1.00 87.38 87 VAL A CA 1
ATOM 688 C C . VAL A 1 87 ? -25.772 6.422 -5.338 1.00 87.38 87 VAL A C 1
ATOM 690 O O . VAL A 1 87 ? -25.375 7.088 -4.382 1.00 87.38 87 VAL A O 1
ATOM 693 N N . PHE A 1 88 ? -26.907 6.713 -5.974 1.00 88.25 88 PHE A N 1
ATOM 694 C CA . PHE A 1 88 ? -27.756 7.840 -5.594 1.00 88.25 88 PHE A CA 1
ATOM 695 C C . PHE A 1 88 ? -28.370 7.660 -4.196 1.00 88.25 88 PHE A C 1
ATOM 697 O O . PHE A 1 88 ? -28.403 8.602 -3.399 1.00 88.25 88 PHE A O 1
ATOM 704 N N . GLU A 1 89 ? -28.808 6.449 -3.843 1.00 87.19 89 GLU A N 1
ATOM 705 C CA . GLU A 1 89 ? -29.275 6.138 -2.489 1.00 87.19 89 GLU A CA 1
ATOM 706 C C . GLU A 1 89 ? -28.168 6.286 -1.445 1.00 87.19 89 GLU A C 1
ATOM 708 O O . GLU A 1 89 ? -28.410 6.858 -0.376 1.00 87.19 89 GLU A O 1
ATOM 713 N N . LEU A 1 90 ? -26.950 5.846 -1.766 1.00 88.19 90 LEU A N 1
ATOM 714 C CA . LEU A 1 90 ? -25.785 6.003 -0.906 1.00 88.19 90 LEU A CA 1
ATOM 715 C C . LEU A 1 90 ? -25.444 7.486 -0.717 1.00 88.19 90 LEU A C 1
ATOM 717 O O . LEU A 1 90 ? -25.300 7.936 0.416 1.00 88.19 90 LEU A O 1
ATOM 721 N N . GLN A 1 91 ? -25.389 8.270 -1.795 1.00 90.19 91 GLN A N 1
ATOM 722 C CA . GLN A 1 91 ? -25.159 9.717 -1.735 1.00 90.19 91 GLN A CA 1
ATOM 723 C C . GLN A 1 91 ? -26.226 10.412 -0.882 1.00 90.19 91 GLN A C 1
ATOM 725 O O . GLN A 1 91 ? -25.909 11.227 -0.015 1.00 90.19 91 GLN A O 1
ATOM 730 N N . LYS A 1 92 ? -27.498 10.034 -1.044 1.00 90.56 92 LYS A N 1
ATOM 731 C CA . LYS A 1 92 ? -28.603 10.550 -0.230 1.00 90.56 92 LYS A CA 1
ATOM 732 C C . LYS A 1 92 ? -28.474 10.145 1.241 1.00 90.56 92 LYS A C 1
ATOM 734 O O . LYS A 1 92 ? -28.787 10.944 2.126 1.00 90.56 92 LYS A O 1
ATOM 739 N N . ALA A 1 93 ? -28.031 8.922 1.524 1.00 86.31 93 ALA A N 1
ATOM 740 C CA . ALA A 1 93 ? -27.780 8.447 2.881 1.00 86.31 93 ALA A CA 1
ATOM 741 C C . ALA A 1 93 ? -26.601 9.188 3.529 1.00 86.31 93 ALA A C 1
ATOM 743 O O . ALA A 1 93 ? -26.713 9.608 4.679 1.00 86.31 93 ALA A O 1
ATOM 744 N N . VAL A 1 94 ? -25.524 9.429 2.779 1.00 91.31 94 VAL A N 1
ATOM 745 C CA . VAL A 1 94 ? -24.353 10.195 3.222 1.00 91.31 94 VAL A CA 1
ATOM 746 C C . VAL A 1 94 ? -24.726 11.647 3.499 1.00 91.31 94 VAL A C 1
ATOM 748 O O . VAL A 1 94 ? -24.398 12.150 4.568 1.00 91.31 94 VAL A O 1
ATOM 751 N N . LEU A 1 95 ? -25.489 12.301 2.619 1.00 86.88 95 LEU A N 1
ATOM 752 C CA . LEU A 1 95 ? -25.954 13.674 2.841 1.00 86.88 95 LEU A CA 1
ATOM 753 C C . LEU A 1 95 ? -26.860 13.783 4.075 1.00 86.88 95 LEU A C 1
ATOM 755 O O . LEU A 1 95 ? -26.709 14.713 4.866 1.00 86.88 95 LEU A O 1
ATOM 759 N N . ARG A 1 96 ? -27.755 12.810 4.303 1.00 83.44 96 ARG A N 1
ATOM 760 C CA . ARG A 1 96 ? -28.566 12.755 5.535 1.00 83.44 96 ARG A CA 1
ATOM 761 C C . ARG A 1 96 ? -27.723 12.482 6.779 1.00 83.44 96 ARG A C 1
ATOM 763 O O . ARG A 1 96 ? -27.989 13.050 7.837 1.00 83.44 96 ARG A O 1
ATOM 770 N N . ALA A 1 97 ? -26.717 11.618 6.677 1.00 81.56 97 ALA A N 1
ATOM 771 C CA . ALA A 1 97 ? -25.801 11.341 7.775 1.00 81.56 97 ALA A CA 1
ATOM 772 C C . ALA A 1 97 ? -24.978 12.592 8.113 1.00 81.56 97 ALA A C 1
ATOM 774 O O . ALA A 1 97 ? -24.905 12.970 9.281 1.00 81.56 97 ALA A O 1
ATOM 775 N N . GLN A 1 98 ? -24.461 13.292 7.103 1.00 84.19 98 GLN A N 1
ATOM 776 C CA . GLN A 1 98 ? -23.717 14.539 7.244 1.00 84.19 98 GLN A CA 1
ATOM 777 C C . GLN A 1 98 ? -24.586 15.653 7.837 1.00 84.19 98 GLN A C 1
ATOM 779 O O . GLN A 1 98 ? -24.159 16.308 8.788 1.00 84.19 98 GLN A O 1
ATOM 784 N N . SER A 1 99 ? -25.825 15.830 7.363 1.00 76.81 99 SER A N 1
ATOM 785 C CA . SER A 1 99 ? -26.749 16.814 7.937 1.00 76.81 99 SER A CA 1
ATOM 786 C C . SER A 1 99 ? -27.111 16.472 9.386 1.00 76.81 99 SER A C 1
ATOM 788 O O . SER A 1 99 ? -27.176 17.362 10.232 1.00 76.81 99 SER A O 1
ATOM 790 N N . SER A 1 100 ? -27.289 15.185 9.710 1.00 73.88 100 SER A N 1
ATOM 791 C CA . SER A 1 100 ? -27.551 14.737 11.083 1.00 73.88 100 SER A CA 1
ATOM 792 C C . SER A 1 100 ? -26.340 14.919 12.006 1.00 73.88 100 SER A C 1
ATOM 794 O O . SER A 1 100 ? -26.503 15.304 13.162 1.00 73.88 100 SER A O 1
ATOM 796 N N . ALA A 1 101 ? -25.122 14.698 11.504 1.00 73.19 101 ALA A N 1
ATOM 797 C CA . ALA A 1 101 ? -23.886 14.915 12.244 1.00 73.19 101 ALA A CA 1
ATOM 798 C C . ALA A 1 101 ? -23.664 16.410 12.499 1.00 73.19 101 ALA A C 1
ATOM 800 O O . ALA A 1 101 ? -23.352 16.799 13.622 1.00 73.19 101 ALA A O 1
ATOM 801 N N . GLN A 1 102 ? -23.921 17.257 11.500 1.00 70.69 102 GLN A N 1
ATOM 802 C CA . GLN A 1 102 ? -23.833 18.707 11.640 1.00 70.69 102 GLN A CA 1
ATOM 803 C C . GLN A 1 102 ? -24.876 19.249 12.635 1.00 70.69 102 GLN A C 1
ATOM 805 O O . GLN A 1 102 ? -24.533 20.078 13.475 1.00 70.69 102 GLN A O 1
ATOM 810 N N . ALA A 1 103 ? -26.109 18.727 12.619 1.00 66.38 103 ALA A N 1
ATOM 811 C CA . ALA A 1 103 ? -27.149 19.078 13.593 1.00 66.38 103 ALA A CA 1
ATOM 812 C C . ALA A 1 103 ? -26.829 18.590 15.022 1.00 66.38 103 ALA A C 1
ATOM 814 O O . ALA A 1 103 ? -27.166 19.242 16.010 1.00 66.38 103 ALA A O 1
ATOM 815 N N . ARG A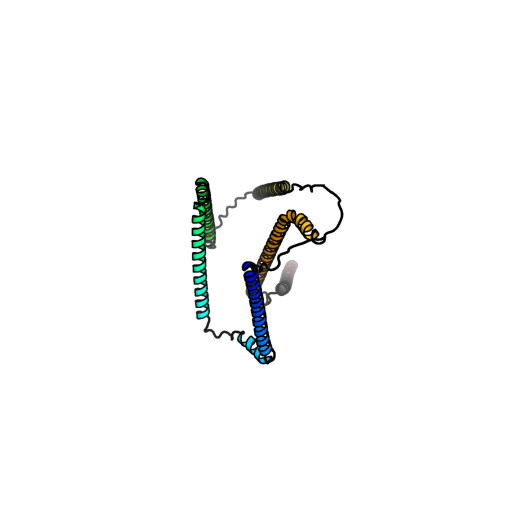 1 104 ? -26.148 17.445 15.166 1.00 62.56 104 ARG A N 1
ATOM 816 C CA . ARG A 1 104 ? -25.662 16.968 16.472 1.00 62.56 104 ARG A CA 1
ATOM 817 C C . ARG A 1 104 ? -24.524 17.838 17.001 1.00 62.56 104 ARG A C 1
ATOM 819 O O . ARG A 1 104 ? -24.517 18.143 18.187 1.00 62.56 104 ARG A O 1
ATOM 826 N N . LEU A 1 105 ? -23.616 18.292 16.138 1.00 59.81 105 LEU A N 1
ATOM 827 C CA . LEU A 1 105 ? -22.542 19.212 16.521 1.00 59.81 105 LEU A CA 1
ATOM 828 C C . LEU A 1 105 ? -23.079 20.586 16.954 1.00 59.81 105 LEU A C 1
ATOM 830 O O . LEU A 1 105 ? -22.549 21.155 17.906 1.00 59.81 105 LEU A O 1
ATOM 834 N N . SER A 1 106 ? -24.151 21.092 16.331 1.00 58.34 106 SER A N 1
ATOM 835 C CA . SER A 1 106 ? -24.801 22.334 16.777 1.00 58.34 106 SER A CA 1
ATOM 836 C C . SER A 1 106 ? -25.560 22.170 18.096 1.00 58.34 106 SER A C 1
ATOM 838 O O . SER A 1 106 ? -25.560 23.086 18.908 1.00 58.34 106 SER A O 1
ATOM 840 N N . ASN A 1 107 ? -26.171 21.008 18.352 1.00 55.88 107 ASN A N 1
ATOM 841 C CA . ASN A 1 107 ? -26.912 20.768 19.597 1.00 55.88 107 ASN A CA 1
ATOM 842 C C . ASN A 1 107 ? -25.989 20.489 20.798 1.00 55.88 107 ASN A C 1
ATOM 844 O O . ASN A 1 107 ? -26.310 20.884 21.915 1.00 55.88 107 ASN A O 1
ATOM 848 N N . VAL A 1 108 ? -24.825 19.867 20.577 1.00 55.03 108 VAL A N 1
ATOM 849 C CA . VAL A 1 108 ? -23.815 19.634 21.627 1.00 55.03 108 VAL A CA 1
ATOM 850 C C . VAL A 1 108 ? -23.101 20.934 22.028 1.00 55.03 108 VAL A C 1
ATOM 852 O O . VAL A 1 108 ? -22.697 21.070 23.179 1.00 55.03 108 VAL A O 1
ATOM 855 N N . SER A 1 109 ? -22.999 21.933 21.140 1.00 50.66 109 SER A N 1
ATOM 856 C CA . SER A 1 109 ? -22.351 23.212 21.479 1.00 50.66 109 SER A CA 1
ATOM 857 C C . SER A 1 109 ? -23.199 24.139 22.361 1.00 50.66 109 SER A C 1
ATOM 859 O O . SER A 1 109 ? -22.680 25.152 22.824 1.00 50.66 109 SER A O 1
ATOM 861 N N . VAL A 1 110 ? -24.488 23.843 22.568 1.00 54.25 110 VAL A N 1
ATOM 862 C CA . VAL A 1 110 ? -25.410 24.712 23.322 1.00 54.25 110 VAL A CA 1
ATOM 863 C C . VAL A 1 110 ? -25.533 24.294 24.791 1.00 54.25 110 VAL A C 1
ATOM 865 O O . VAL A 1 110 ? -25.942 25.115 25.607 1.00 54.25 110 VAL A O 1
ATOM 868 N N . GLN A 1 111 ? -25.161 23.061 25.162 1.00 55.84 111 GLN A N 1
ATOM 869 C CA . GLN A 1 111 ? -25.483 22.540 26.498 1.00 55.84 111 GLN A CA 1
ATOM 870 C C . GLN A 1 111 ? -24.372 22.526 27.555 1.00 55.84 111 GLN A C 1
ATOM 872 O O . GLN A 1 111 ? -24.734 22.421 28.720 1.00 55.84 111 GLN A O 1
ATOM 877 N N . GLU A 1 112 ? -23.075 22.700 27.258 1.00 56.12 112 GLU A N 1
ATOM 878 C CA . GLU A 1 112 ? -22.086 22.531 28.352 1.00 56.12 112 GLU A CA 1
ATOM 879 C C . GLU A 1 112 ? -20.728 23.251 28.219 1.00 56.12 112 GLU A C 1
ATOM 881 O O . GLU A 1 112 ? -19.773 22.896 28.906 1.00 56.12 112 GLU A O 1
ATOM 886 N N . GLY A 1 113 ? -20.599 24.274 27.366 1.00 56.00 113 GLY A N 1
ATOM 887 C CA . GLY A 1 113 ? -19.320 24.968 27.143 1.00 56.00 113 GLY A CA 1
ATOM 888 C C . GLY A 1 113 ? -19.375 26.469 27.420 1.00 56.00 113 GLY A C 1
ATOM 889 O O . GLY A 1 113 ? -20.295 27.151 26.974 1.00 56.00 113 GLY A O 1
ATOM 890 N N . ASN A 1 114 ? -18.364 26.995 28.118 1.00 65.62 114 ASN A N 1
ATOM 891 C CA . ASN A 1 114 ? -18.122 28.431 28.291 1.00 65.62 114 ASN A CA 1
ATOM 892 C C . ASN A 1 114 ? -18.213 29.154 26.921 1.00 65.62 114 ASN A C 1
ATOM 894 O O . ASN A 1 114 ? -17.612 28.673 25.955 1.00 65.62 114 ASN A O 1
ATOM 898 N N . PRO A 1 115 ? -18.932 30.289 26.786 1.00 63.81 115 PRO A N 1
ATOM 899 C CA . PRO A 1 115 ? -19.137 30.979 25.508 1.00 63.81 115 PRO A CA 1
ATOM 900 C C . PRO A 1 115 ? -17.854 31.368 24.751 1.00 63.81 115 PRO A C 1
ATOM 902 O O . PRO A 1 115 ? -17.900 31.661 23.561 1.00 63.81 115 PRO A O 1
ATOM 905 N N . GLU A 1 116 ? -16.704 31.388 25.415 1.00 70.56 116 GLU A N 1
ATOM 906 C CA . GLU A 1 116 ? -15.417 31.674 24.778 1.00 70.56 116 GLU A CA 1
ATOM 907 C C . GLU A 1 116 ? -14.783 30.438 24.115 1.00 70.56 116 GLU A C 1
ATOM 909 O O . GLU A 1 116 ? -14.103 30.561 23.093 1.00 70.56 116 GLU A O 1
ATOM 914 N N . ASP A 1 117 ? -15.078 29.230 24.604 1.00 75.00 117 ASP A N 1
ATOM 915 C CA . ASP A 1 117 ? -14.517 27.992 24.056 1.00 75.00 117 ASP A CA 1
ATOM 916 C C . ASP A 1 117 ? -15.173 27.610 22.725 1.00 75.00 117 ASP A C 1
ATOM 918 O O . ASP A 1 117 ? -14.481 27.159 21.810 1.00 75.00 117 ASP A O 1
ATOM 922 N N . TRP A 1 118 ? -16.479 27.864 22.553 1.00 77.56 118 TRP A N 1
ATOM 923 C CA . TRP A 1 118 ? -17.129 27.645 21.253 1.00 77.56 118 TRP A CA 1
ATOM 924 C C . TRP A 1 118 ? -16.638 28.645 20.205 1.00 77.56 118 TRP A C 1
ATOM 926 O O . TRP A 1 118 ? -16.416 28.250 19.062 1.00 77.56 118 TRP A O 1
ATOM 936 N N . LYS A 1 119 ? -16.405 29.913 20.579 1.00 80.31 119 LYS A N 1
ATOM 937 C CA . LYS A 1 119 ? -15.836 30.923 19.671 1.00 80.31 119 LYS A CA 1
ATOM 938 C C . LYS A 1 119 ? -14.424 30.538 19.257 1.00 80.31 119 LYS A C 1
ATOM 940 O O . LYS A 1 119 ? -14.088 30.642 18.081 1.00 80.31 119 LYS A O 1
ATOM 945 N N . ARG A 1 120 ? -13.612 30.040 20.196 1.00 81.19 120 ARG A N 1
ATOM 946 C CA . ARG A 1 120 ? -12.256 29.554 19.920 1.00 81.19 120 ARG A CA 1
ATOM 947 C C . ARG A 1 120 ? -12.264 28.311 19.032 1.00 81.19 120 ARG A C 1
ATOM 949 O O . ARG A 1 120 ? -11.501 28.255 18.073 1.00 81.19 120 ARG A O 1
ATOM 956 N N . ALA A 1 121 ? -13.138 27.343 19.302 1.00 84.94 121 ALA A N 1
ATOM 957 C CA . ALA A 1 121 ? -13.296 26.154 18.468 1.00 84.94 121 ALA A CA 1
ATOM 958 C C . ALA A 1 121 ? -13.805 26.507 17.060 1.00 84.94 121 ALA A C 1
ATOM 960 O O . ALA A 1 121 ? -13.329 25.948 16.073 1.00 84.94 121 ALA A O 1
ATOM 961 N N . TYR A 1 122 ? -14.721 27.472 16.955 1.00 89.19 122 TYR A N 1
ATOM 962 C CA . TYR A 1 122 ? -15.226 27.985 15.686 1.00 89.19 122 TYR A CA 1
ATOM 963 C C . TYR A 1 122 ? -14.143 28.733 14.898 1.00 89.19 122 TYR A C 1
ATOM 965 O O . TYR A 1 122 ? -13.960 28.461 13.715 1.00 89.19 122 TYR A O 1
ATOM 973 N N . ALA A 1 123 ? -13.372 29.608 15.551 1.00 90.38 123 ALA A N 1
ATOM 974 C CA . ALA A 1 123 ? -12.251 30.315 14.934 1.00 90.38 123 ALA A CA 1
ATOM 975 C C . ALA A 1 123 ? -11.154 29.351 14.459 1.00 90.38 123 ALA A C 1
ATOM 977 O O . ALA A 1 123 ? -10.634 29.512 13.360 1.00 90.38 123 ALA A O 1
ATOM 978 N N . LEU A 1 124 ? -10.841 28.311 15.239 1.00 93.44 124 LEU A N 1
ATOM 979 C CA . LEU A 1 124 ? -9.888 27.270 14.842 1.00 93.44 124 LEU A CA 1
ATOM 980 C C . LEU A 1 124 ? -10.405 26.422 13.680 1.00 93.44 124 LEU A C 1
ATOM 982 O O . LEU A 1 124 ? -9.641 26.100 12.775 1.00 93.44 124 LEU A O 1
ATOM 986 N N . ARG A 1 125 ? -11.698 26.078 13.679 1.00 91.44 125 ARG A N 1
ATOM 987 C CA . ARG A 1 125 ? -12.321 25.378 12.553 1.00 91.44 125 ARG A CA 1
ATOM 988 C C . ARG A 1 125 ? -12.272 26.235 11.295 1.00 91.44 125 ARG A C 1
ATOM 990 O O . ARG A 1 125 ? -11.885 25.728 10.255 1.00 91.44 125 ARG A O 1
ATOM 997 N N . ARG A 1 126 ? -12.559 27.533 11.413 1.00 94.00 126 ARG A N 1
ATOM 998 C CA . ARG A 1 126 ? -12.470 28.469 10.294 1.00 94.00 126 ARG A CA 1
ATOM 999 C C . ARG A 1 126 ? -11.039 28.621 9.782 1.00 94.00 126 ARG A C 1
ATOM 1001 O O . ARG A 1 126 ? -10.835 28.520 8.586 1.00 94.00 126 ARG A O 1
ATOM 1008 N N . ALA A 1 127 ? -10.060 28.764 10.674 1.00 94.81 127 ALA A N 1
ATOM 1009 C CA . ALA A 1 127 ? -8.649 28.824 10.300 1.00 94.81 127 ALA A CA 1
ATOM 1010 C C . ALA A 1 127 ? -8.174 27.529 9.623 1.00 94.81 127 ALA A C 1
ATOM 1012 O O . ALA A 1 127 ? -7.394 27.580 8.678 1.00 94.81 127 ALA A O 1
ATOM 1013 N N . ARG A 1 128 ? -8.659 26.365 10.077 1.00 95.44 128 ARG A N 1
ATOM 1014 C CA . ARG A 1 128 ? -8.404 25.081 9.417 1.00 95.44 128 ARG A CA 1
ATOM 1015 C C . ARG A 1 128 ? -9.018 25.046 8.022 1.00 95.44 128 ARG A C 1
ATOM 1017 O O . ARG A 1 128 ? -8.336 24.637 7.094 1.00 95.44 128 ARG A O 1
ATOM 1024 N N . ASP A 1 129 ? -10.279 25.438 7.889 1.00 94.25 129 ASP A N 1
ATOM 1025 C CA . ASP A 1 129 ? -10.983 25.419 6.608 1.00 94.25 129 ASP A CA 1
ATOM 1026 C C . ASP A 1 129 ? -10.341 26.415 5.617 1.00 94.25 129 ASP A C 1
ATOM 1028 O O . ASP A 1 129 ? -10.151 26.076 4.454 1.00 94.25 129 ASP A O 1
ATOM 1032 N N . ASP A 1 130 ? -9.902 27.590 6.084 1.00 95.06 130 ASP A N 1
ATOM 1033 C CA . ASP A 1 130 ? -9.165 28.573 5.278 1.00 95.06 130 ASP A CA 1
ATOM 1034 C C . ASP A 1 130 ? -7.765 28.052 4.877 1.00 95.06 130 ASP A C 1
ATOM 1036 O O . ASP A 1 130 ? -7.320 28.276 3.754 1.00 95.06 130 ASP A O 1
ATOM 1040 N N . LEU A 1 131 ? -7.075 27.311 5.756 1.00 95.75 131 LEU A N 1
ATOM 1041 C CA . LEU A 1 131 ? -5.786 26.680 5.444 1.00 95.75 131 LEU A CA 1
ATOM 1042 C C . LEU A 1 131 ? -5.948 25.543 4.429 1.00 95.75 131 LEU A C 1
ATOM 1044 O O . LEU A 1 131 ? -5.135 25.427 3.519 1.00 95.75 131 LEU A O 1
ATOM 1048 N N . ILE A 1 132 ? -7.002 24.733 4.555 1.00 94.19 132 ILE A N 1
ATOM 1049 C CA . ILE A 1 132 ? -7.344 23.698 3.571 1.00 94.19 132 ILE A CA 1
ATOM 1050 C C . ILE A 1 132 ? -7.619 24.346 2.217 1.00 94.19 132 ILE A C 1
ATOM 1052 O O . ILE A 1 132 ? -6.999 23.947 1.242 1.00 94.19 132 ILE A O 1
ATOM 1056 N N . ALA A 1 133 ? -8.451 25.389 2.169 1.00 94.44 133 ALA A N 1
ATOM 1057 C CA . ALA A 1 133 ? -8.725 26.116 0.933 1.00 94.44 133 ALA A CA 1
ATOM 1058 C C . ALA A 1 133 ? -7.451 26.733 0.329 1.00 94.44 133 ALA A C 1
ATOM 1060 O O . ALA A 1 133 ? -7.278 26.725 -0.887 1.00 94.44 133 ALA A O 1
ATOM 1061 N N . TRP A 1 134 ? -6.534 27.233 1.164 1.00 95.44 134 TRP A N 1
ATOM 1062 C CA . TRP A 1 134 ? -5.242 27.733 0.698 1.00 95.44 134 TRP A CA 1
ATOM 1063 C C . TRP A 1 134 ? -4.373 26.614 0.110 1.00 95.44 134 TRP A C 1
ATOM 1065 O O . TRP A 1 134 ? -3.875 26.771 -1.002 1.00 95.44 134 TRP A O 1
ATOM 1075 N N . ILE A 1 135 ? -4.249 25.468 0.790 1.00 93.81 135 ILE A N 1
ATOM 1076 C CA . ILE A 1 135 ? -3.516 24.302 0.273 1.00 93.81 135 ILE A CA 1
ATOM 1077 C C . ILE A 1 135 ? -4.144 23.805 -1.027 1.00 93.81 135 ILE A C 1
ATOM 1079 O O . ILE A 1 135 ? -3.425 23.553 -1.981 1.00 93.81 135 ILE A O 1
ATOM 1083 N N . GLU A 1 136 ? -5.467 23.684 -1.086 1.00 92.81 136 GLU A N 1
ATOM 1084 C CA . GLU A 1 136 ? -6.183 23.267 -2.291 1.00 92.81 136 GLU A CA 1
ATOM 1085 C C . GLU A 1 136 ? -5.957 24.255 -3.438 1.00 92.81 136 GLU A C 1
ATOM 1087 O O . GLU A 1 136 ? -5.733 23.824 -4.562 1.00 92.81 136 GLU A O 1
ATOM 1092 N N . SER A 1 137 ? -5.927 25.563 -3.163 1.00 89.12 137 SER A N 1
ATOM 1093 C CA . SER A 1 137 ? -5.601 26.573 -4.175 1.00 89.12 137 SER A CA 1
ATOM 1094 C C . SER A 1 137 ? -4.150 26.489 -4.651 1.00 89.12 137 SER A C 1
ATOM 1096 O O . SER A 1 137 ? -3.877 26.741 -5.819 1.00 89.12 137 SER A O 1
ATOM 1098 N N . GLU A 1 138 ? -3.221 26.119 -3.770 1.00 91.81 138 GLU A N 1
ATOM 1099 C CA . GLU A 1 138 ? -1.810 25.969 -4.120 1.00 91.81 138 GLU A CA 1
ATOM 1100 C C . GLU A 1 138 ? -1.556 24.661 -4.883 1.00 91.81 138 GLU A C 1
ATOM 1102 O O . GLU A 1 138 ? -0.792 24.642 -5.842 1.00 91.81 138 GLU A O 1
ATOM 1107 N N . LEU A 1 139 ? -2.263 23.585 -4.523 1.00 84.44 139 LEU A N 1
ATOM 1108 C CA . LEU A 1 139 ? -2.267 22.322 -5.261 1.00 84.44 139 LEU A CA 1
ATOM 1109 C C . LEU A 1 139 ? -2.947 22.460 -6.627 1.00 84.44 139 LEU A C 1
ATOM 1111 O O . LEU A 1 139 ? -2.489 21.851 -7.586 1.00 84.44 139 LEU A O 1
ATOM 1115 N N . ALA A 1 140 ? -4.006 23.265 -6.732 1.00 81.12 140 ALA A N 1
ATOM 1116 C CA . ALA A 1 140 ? -4.654 23.556 -8.007 1.00 81.12 140 ALA A CA 1
ATOM 1117 C C . ALA A 1 140 ? -3.712 24.311 -8.955 1.00 81.12 140 ALA A C 1
ATOM 1119 O O . ALA A 1 140 ? -3.628 23.945 -10.119 1.00 81.12 140 ALA A O 1
ATOM 1120 N N . LYS A 1 141 ? -2.944 25.288 -8.452 1.00 80.12 141 LYS A N 1
ATOM 1121 C CA . LYS A 1 141 ? -1.911 25.971 -9.251 1.00 80.12 141 LYS A CA 1
ATOM 1122 C C . LYS A 1 141 ? -0.806 25.019 -9.708 1.00 80.12 141 LYS A C 1
ATOM 1124 O O . LYS A 1 141 ? -0.412 25.079 -10.861 1.00 80.12 141 LYS A O 1
ATOM 1129 N N . LEU A 1 142 ? -0.342 24.120 -8.833 1.00 68.88 142 LEU A N 1
ATOM 1130 C CA . LEU A 1 142 ? 0.644 23.100 -9.215 1.00 68.88 142 LEU A CA 1
ATOM 1131 C C . LEU A 1 142 ? 0.098 22.131 -10.274 1.00 68.88 142 LEU A C 1
ATOM 1133 O O . LEU A 1 142 ? 0.842 21.700 -11.142 1.00 68.88 142 LEU A O 1
ATOM 1137 N N . SER A 1 143 ? -1.190 21.790 -10.198 1.00 61.31 143 SER A N 1
ATOM 1138 C CA . SER A 1 143 ? -1.844 20.928 -11.186 1.00 61.31 143 SER A CA 1
ATOM 1139 C C . SER A 1 143 ? -2.079 21.630 -12.526 1.00 61.31 143 SER A C 1
ATOM 1141 O O . SER A 1 143 ? -2.125 20.950 -13.542 1.00 61.31 143 SER A O 1
ATOM 1143 N N . GLU A 1 144 ? -2.261 22.953 -12.538 1.00 58.94 144 GLU A N 1
ATOM 1144 C CA . GLU A 1 144 ? -2.460 23.746 -13.761 1.00 58.94 144 GLU A CA 1
ATOM 1145 C C . GLU A 1 144 ? -1.121 24.036 -14.476 1.00 58.94 144 GLU A C 1
ATOM 1147 O O . GLU A 1 144 ? -1.093 24.124 -15.701 1.00 58.94 144 GLU A O 1
ATOM 1152 N N . ASP A 1 145 ? 0.000 24.076 -13.741 1.00 53.78 145 ASP A N 1
ATOM 1153 C CA . ASP A 1 145 ? 1.360 24.157 -14.310 1.00 53.78 145 ASP A CA 1
ATOM 1154 C C . ASP A 1 145 ? 1.850 22.827 -14.934 1.00 53.78 145 ASP A C 1
ATOM 1156 O O . ASP A 1 145 ? 2.747 22.846 -15.779 1.00 53.78 145 ASP A O 1
ATOM 1160 N N . ASP A 1 146 ? 1.256 21.677 -14.582 1.00 52.94 146 ASP A N 1
ATOM 1161 C CA . ASP A 1 146 ? 1.582 20.370 -15.187 1.00 52.94 146 ASP A CA 1
ATOM 1162 C C . ASP A 1 146 ? 0.854 20.126 -16.534 1.00 52.94 146 ASP A C 1
ATOM 1164 O O . ASP A 1 146 ? 1.315 19.317 -17.342 1.00 52.94 146 ASP A O 1
ATOM 1168 N N . ASP A 1 147 ? -0.231 20.860 -16.828 1.00 50.00 147 ASP A N 1
ATOM 1169 C CA . ASP A 1 147 ? -1.002 20.755 -18.085 1.00 50.00 147 ASP A CA 1
ATOM 1170 C C . ASP A 1 147 ? -0.520 21.728 -19.193 1.00 50.00 147 ASP A C 1
ATOM 1172 O O . ASP A 1 147 ? -1.024 21.699 -20.319 1.00 50.00 147 ASP A O 1
ATOM 1176 N N . HIS A 1 148 ? 0.498 22.556 -18.915 1.00 46.91 148 HIS A N 1
ATOM 1177 C CA . HIS A 1 148 ? 1.140 23.470 -19.876 1.00 46.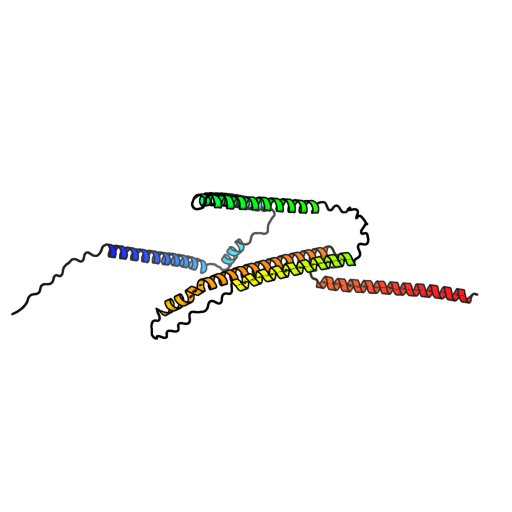91 148 HIS A CA 1
ATOM 1178 C C . HIS A 1 148 ? 2.587 23.098 -20.229 1.00 46.91 148 HIS A C 1
ATOM 1180 O O . HIS A 1 148 ? 3.363 23.943 -20.676 1.00 46.91 148 HIS A O 1
ATOM 1186 N N . MET A 1 149 ? 2.956 21.823 -20.109 1.00 47.50 149 MET A N 1
ATOM 1187 C CA . MET A 1 149 ? 4.207 21.320 -20.686 1.00 47.50 149 MET A CA 1
ATOM 1188 C C . MET A 1 149 ? 4.027 21.023 -22.184 1.00 47.50 149 MET A C 1
ATOM 1190 O O . MET A 1 149 ? 4.136 19.882 -22.633 1.00 47.50 149 MET A O 1
ATOM 1194 N N . ASP A 1 150 ? 3.759 22.073 -22.966 1.00 43.19 150 ASP A N 1
ATOM 1195 C CA . ASP A 1 150 ? 4.118 22.083 -24.384 1.00 43.19 150 ASP A CA 1
ATOM 1196 C C . ASP A 1 150 ? 5.655 21.971 -24.483 1.00 43.19 150 ASP A C 1
ATOM 1198 O O . ASP A 1 150 ? 6.375 22.679 -23.769 1.00 43.19 150 ASP A O 1
ATOM 1202 N N . PRO A 1 151 ? 6.204 21.089 -25.337 1.00 49.84 151 PRO A N 1
ATOM 1203 C CA . PRO A 1 151 ? 7.640 20.891 -25.457 1.00 49.84 151 PRO A CA 1
ATOM 1204 C C . PRO A 1 151 ? 8.239 21.974 -26.360 1.00 49.84 151 PRO A C 1
ATOM 1206 O O . PRO A 1 151 ? 8.674 21.674 -27.459 1.00 49.84 151 PRO A O 1
ATOM 1209 N N . ASP A 1 152 ? 8.236 23.225 -25.909 1.00 45.97 152 ASP A N 1
ATOM 1210 C CA . ASP A 1 152 ? 9.026 24.318 -26.490 1.00 45.97 152 ASP A CA 1
ATOM 1211 C C . ASP A 1 152 ? 9.286 25.376 -25.403 1.00 45.97 152 ASP A C 1
ATOM 1213 O O . ASP A 1 152 ? 8.861 26.529 -25.468 1.00 45.97 152 ASP A O 1
ATOM 1217 N N . LEU A 1 153 ? 10.001 24.968 -24.353 1.00 45.00 153 LEU A N 1
ATOM 1218 C CA . LEU A 1 153 ? 10.724 25.911 -23.508 1.00 45.00 153 LEU A CA 1
ATOM 1219 C C . LEU A 1 153 ? 12.135 26.049 -24.069 1.00 45.00 153 LEU A C 1
ATOM 1221 O O . LEU A 1 153 ? 13.002 25.202 -23.841 1.00 45.00 153 LEU A O 1
ATOM 1225 N N . ASP A 1 154 ? 12.340 27.145 -24.801 1.00 45.09 154 ASP A N 1
ATOM 1226 C CA . ASP A 1 154 ? 13.645 27.762 -25.014 1.00 45.09 154 ASP A CA 1
ATOM 1227 C C . ASP A 1 154 ? 14.377 27.818 -23.669 1.00 45.09 154 ASP A C 1
ATOM 1229 O O . ASP A 1 154 ? 14.106 28.659 -22.810 1.00 45.09 154 ASP A O 1
ATOM 1233 N N . MET A 1 155 ? 15.309 26.888 -23.475 1.00 44.12 155 MET A N 1
ATOM 1234 C CA . MET A 1 155 ? 16.263 26.938 -22.380 1.00 44.12 155 MET A CA 1
ATOM 1235 C C . MET A 1 155 ? 17.098 28.210 -22.543 1.00 44.12 155 MET A C 1
ATOM 1237 O O . MET A 1 155 ? 17.853 28.309 -23.521 1.00 44.12 155 MET A O 1
ATOM 1241 N N . PRO A 1 156 ? 17.062 29.163 -21.591 1.00 41.06 156 PRO A N 1
ATOM 1242 C CA . PRO A 1 156 ? 18.078 30.191 -21.531 1.00 41.06 156 PRO A CA 1
ATOM 1243 C C . PRO A 1 156 ? 19.385 29.459 -21.248 1.00 41.06 156 PRO A C 1
ATOM 1245 O O . PRO A 1 156 ? 19.632 28.951 -20.154 1.00 41.06 156 PRO A O 1
ATOM 1248 N N . THR A 1 157 ? 20.206 29.348 -22.285 1.00 45.31 157 THR A N 1
ATOM 1249 C CA . THR A 1 157 ? 21.569 28.842 -22.194 1.00 45.31 157 THR A CA 1
ATOM 1250 C C . THR A 1 157 ? 22.404 29.941 -21.551 1.00 45.31 157 THR A C 1
ATOM 1252 O O . THR A 1 157 ? 23.177 30.619 -22.214 1.00 45.31 157 THR A O 1
ATOM 1255 N N . ASP A 1 158 ? 22.177 30.170 -20.262 1.00 48.00 158 ASP A N 1
ATOM 1256 C CA . ASP A 1 158 ? 23.012 31.028 -19.432 1.00 48.00 158 ASP A CA 1
ATOM 1257 C C . ASP A 1 158 ? 23.135 30.415 -18.035 1.00 48.00 158 ASP A C 1
ATOM 1259 O O . ASP A 1 158 ? 22.924 31.047 -17.005 1.00 48.00 158 ASP A O 1
ATOM 1263 N N . PHE A 1 159 ? 23.518 29.136 -17.999 1.00 47.34 159 PHE A N 1
ATOM 1264 C CA . PHE A 1 159 ? 24.363 28.676 -16.905 1.00 47.34 159 PHE A CA 1
ATOM 1265 C C . PHE A 1 159 ? 25.753 29.249 -17.164 1.00 47.34 159 PHE A C 1
ATOM 1267 O O . PHE A 1 159 ? 26.656 28.580 -17.675 1.00 47.34 159 PHE A O 1
ATOM 1274 N N . GLY A 1 160 ? 25.903 30.529 -16.814 1.00 50.09 160 GLY A N 1
ATOM 1275 C CA . GLY A 1 160 ? 27.188 31.055 -16.404 1.00 50.09 160 GLY A CA 1
ATOM 1276 C C . GLY A 1 160 ? 27.800 30.064 -15.420 1.00 50.09 160 GLY A C 1
ATOM 1277 O O . GLY A 1 160 ? 27.093 29.451 -14.621 1.00 50.09 160 GLY A O 1
ATOM 1278 N N . ALA A 1 161 ? 29.101 29.846 -15.551 1.00 54.66 161 ALA A N 1
ATOM 1279 C CA . ALA A 1 161 ? 29.874 28.919 -14.746 1.00 54.66 161 ALA A CA 1
ATOM 1280 C C . ALA A 1 161 ? 29.886 29.321 -13.254 1.00 54.66 161 ALA A C 1
ATOM 1282 O O . ALA A 1 161 ? 30.927 29.710 -12.729 1.00 54.66 161 ALA A O 1
ATOM 1283 N N . GLU A 1 162 ? 28.749 29.219 -12.561 1.00 57.44 162 GLU A N 1
ATOM 1284 C CA . GLU A 1 162 ? 28.733 28.991 -11.124 1.00 57.44 162 GLU A CA 1
ATOM 1285 C C . GLU A 1 162 ? 29.474 27.676 -10.925 1.00 57.44 162 GLU A C 1
ATOM 1287 O O . GLU A 1 162 ? 29.098 26.612 -11.431 1.00 57.44 162 GLU A O 1
ATOM 1292 N N . SER A 1 163 ? 30.641 27.806 -10.306 1.00 63.84 163 SER A N 1
ATOM 1293 C CA . SER A 1 163 ? 31.587 26.725 -10.117 1.00 63.84 163 SER A CA 1
ATOM 1294 C C . SER A 1 163 ? 30.851 25.520 -9.535 1.00 63.84 163 SER A C 1
ATOM 1296 O O . SER A 1 163 ? 30.079 25.653 -8.585 1.00 63.84 163 SER A O 1
ATOM 1298 N N . LEU A 1 164 ? 31.108 24.316 -10.053 1.00 70.88 164 LEU A N 1
ATOM 1299 C CA . LEU A 1 164 ? 30.611 23.072 -9.450 1.00 70.88 164 LEU A CA 1
ATOM 1300 C C . LEU A 1 164 ? 30.924 22.986 -7.940 1.00 70.88 164 LEU A C 1
ATOM 1302 O O . LEU A 1 164 ? 30.250 22.265 -7.208 1.00 70.88 164 LEU A O 1
ATOM 1306 N N . ASP A 1 165 ? 31.908 23.748 -7.454 1.00 73.25 165 ASP A N 1
ATOM 1307 C CA . ASP A 1 165 ? 32.195 23.883 -6.027 1.00 73.25 165 ASP A CA 1
ATOM 1308 C C . ASP A 1 165 ? 31.147 24.699 -5.248 1.00 73.25 165 ASP A C 1
ATOM 1310 O O . ASP A 1 165 ? 30.887 24.381 -4.090 1.00 73.25 165 ASP A O 1
ATOM 1314 N N . GLU A 1 166 ? 30.495 25.696 -5.847 1.00 80.25 166 GLU A N 1
ATOM 1315 C CA . GLU A 1 166 ? 29.429 26.484 -5.206 1.00 80.25 166 GLU A CA 1
ATOM 1316 C C . GLU A 1 166 ? 28.137 25.668 -5.088 1.00 80.25 166 GLU A C 1
ATOM 1318 O O . GLU A 1 166 ? 27.512 25.619 -4.023 1.00 80.25 166 GLU A O 1
ATOM 1323 N N . THR A 1 167 ? 27.782 24.918 -6.134 1.00 81.44 167 THR A N 1
ATOM 1324 C CA . THR A 1 167 ? 26.654 23.969 -6.086 1.00 81.44 167 THR A CA 1
ATOM 1325 C C . THR A 1 167 ? 26.921 22.826 -5.099 1.00 81.44 167 THR A C 1
ATOM 1327 O O . THR A 1 167 ? 26.038 22.414 -4.345 1.00 81.44 167 THR A O 1
ATOM 1330 N N . ARG A 1 168 ? 28.169 22.353 -4.999 1.00 82.69 168 ARG A N 1
ATOM 1331 C CA . ARG A 1 168 ? 28.566 21.367 -3.987 1.00 82.69 168 ARG A CA 1
ATOM 1332 C C . ARG A 1 168 ? 28.523 21.934 -2.567 1.00 82.69 168 ARG A C 1
ATOM 1334 O O . ARG A 1 168 ? 28.065 21.240 -1.658 1.00 82.69 168 ARG A O 1
ATOM 1341 N N . ALA A 1 169 ? 28.969 23.173 -2.365 1.00 87.94 169 ALA A N 1
ATOM 1342 C CA . ALA A 1 169 ? 28.934 23.840 -1.066 1.00 87.94 169 ALA A CA 1
ATOM 1343 C C . ALA A 1 169 ? 27.493 24.091 -0.594 1.00 87.94 169 ALA A C 1
ATOM 1345 O O . ALA A 1 169 ? 27.172 23.833 0.567 1.00 87.94 169 ALA A O 1
ATOM 1346 N N . THR A 1 170 ? 26.604 24.515 -1.494 1.00 89.38 170 THR A N 1
ATOM 1347 C CA . THR A 1 170 ? 25.176 24.710 -1.191 1.00 89.38 170 THR A CA 1
ATOM 1348 C C . THR A 1 170 ? 24.469 23.388 -0.888 1.00 89.38 170 THR A C 1
ATOM 1350 O O . THR A 1 170 ? 23.720 23.311 0.088 1.00 89.38 170 THR A O 1
ATOM 1353 N N . LEU A 1 171 ? 24.760 22.314 -1.632 1.00 91.19 171 LEU A N 1
ATOM 1354 C CA . LEU A 1 171 ? 24.260 20.968 -1.325 1.00 91.19 171 LEU A CA 1
ATOM 1355 C C . LEU A 1 171 ? 24.753 20.461 0.034 1.00 91.19 171 LEU A C 1
ATOM 1357 O O . LEU A 1 171 ? 23.981 19.871 0.793 1.00 91.19 171 LEU A O 1
ATOM 1361 N N . GLN A 1 172 ? 26.020 20.706 0.373 1.00 92.44 172 GLN A N 1
ATOM 1362 C CA . GLN A 1 172 ? 26.572 20.329 1.671 1.00 92.44 172 GLN A CA 1
ATOM 1363 C C . GLN A 1 172 ? 25.912 21.111 2.817 1.00 92.44 172 GLN A C 1
ATOM 1365 O O . GLN A 1 172 ? 25.592 20.520 3.851 1.00 92.44 172 GLN A O 1
ATOM 1370 N N . ASP A 1 173 ? 25.652 22.406 2.630 1.00 93.69 173 ASP A N 1
ATOM 1371 C CA . ASP A 1 173 ? 24.934 23.236 3.601 1.00 93.69 173 ASP A CA 1
ATOM 1372 C C . ASP A 1 173 ? 23.482 22.758 3.790 1.00 93.69 173 ASP A C 1
ATOM 1374 O O . ASP A 1 173 ? 23.046 22.528 4.921 1.00 93.69 173 ASP A O 1
ATOM 1378 N N . LEU A 1 174 ? 22.755 22.490 2.700 1.00 94.69 174 LEU A N 1
ATOM 1379 C CA . LEU A 1 174 ? 21.406 21.910 2.733 1.00 94.69 174 LEU A CA 1
ATOM 1380 C C . LEU A 1 174 ? 21.376 20.560 3.459 1.00 94.69 174 LEU A C 1
ATOM 1382 O O . LEU A 1 174 ? 20.516 20.327 4.314 1.00 94.69 174 LEU A O 1
ATOM 1386 N N . TYR A 1 175 ? 22.343 19.689 3.177 1.00 95.38 175 TYR A N 1
ATOM 1387 C CA . TYR A 1 175 ? 22.446 18.390 3.832 1.00 95.38 175 TYR A CA 1
ATOM 1388 C C . TYR A 1 175 ? 22.783 18.521 5.326 1.00 95.38 175 TYR A C 1
ATOM 1390 O O . TYR A 1 175 ? 22.227 17.801 6.158 1.00 95.38 175 TYR A O 1
ATOM 1398 N N . SER A 1 176 ? 23.622 19.491 5.700 1.00 94.12 176 SER A N 1
ATOM 1399 C CA . SER A 1 176 ? 23.924 19.781 7.106 1.00 94.12 176 SER A CA 1
ATOM 1400 C C . SER A 1 176 ? 22.690 20.283 7.869 1.00 94.12 176 SER A C 1
ATOM 1402 O O . SER A 1 176 ? 22.410 19.818 8.978 1.00 94.12 176 SER A O 1
ATOM 1404 N N . LYS A 1 177 ? 21.883 21.152 7.244 1.00 95.19 177 LYS A N 1
ATOM 1405 C CA . LYS A 1 177 ? 20.603 21.634 7.785 1.00 95.19 177 LYS A CA 1
ATOM 1406 C C . LYS A 1 177 ? 19.607 20.490 7.950 1.00 95.19 177 LYS A C 1
ATOM 1408 O O . LYS A 1 177 ? 18.940 20.403 8.984 1.00 95.19 177 LYS A O 1
ATOM 1413 N N . TYR A 1 178 ? 19.546 19.584 6.975 1.00 95.62 178 TYR A N 1
ATOM 1414 C CA . TYR A 1 178 ? 18.727 18.379 7.054 1.00 95.62 178 TYR A CA 1
ATOM 1415 C C . TYR A 1 178 ? 19.137 17.490 8.239 1.00 95.62 178 TYR A C 1
ATOM 1417 O O . TYR A 1 178 ? 18.281 17.146 9.059 1.00 95.62 178 TYR A O 1
ATOM 1425 N N . ILE A 1 179 ? 20.431 17.193 8.405 1.00 96.06 179 ILE A N 1
ATOM 1426 C CA . ILE A 1 179 ? 20.931 16.408 9.546 1.00 96.06 179 ILE A CA 1
ATOM 1427 C C . ILE A 1 179 ? 20.584 17.091 10.871 1.00 96.06 179 ILE A C 1
ATOM 1429 O O . ILE A 1 179 ? 20.001 16.450 11.745 1.00 96.06 179 ILE A O 1
ATOM 1433 N N . ALA A 1 180 ? 20.843 18.395 11.001 1.00 95.06 180 ALA A N 1
ATOM 1434 C CA . ALA A 1 180 ? 20.537 19.143 12.219 1.00 95.06 180 ALA A CA 1
ATOM 1435 C C . ALA A 1 180 ? 19.032 19.128 12.549 1.00 95.06 180 ALA A C 1
ATOM 1437 O O . ALA A 1 180 ? 18.640 19.012 13.713 1.00 95.06 180 ALA A O 1
ATOM 1438 N N . SER A 1 181 ? 18.165 19.210 11.534 1.00 93.81 181 SER A N 1
ATOM 1439 C CA . SER A 1 181 ? 16.715 19.089 11.721 1.00 93.81 181 SER A CA 1
ATOM 1440 C C . SER A 1 181 ? 16.322 17.691 12.216 1.00 93.81 181 SER A C 1
ATOM 1442 O O . SER A 1 181 ? 15.531 17.562 13.153 1.00 93.81 181 SER A O 1
ATOM 1444 N N . ARG A 1 182 ? 16.946 16.642 11.669 1.00 94.06 182 ARG A N 1
ATOM 1445 C CA . ARG A 1 182 ? 16.696 15.249 12.041 1.00 94.06 182 ARG A CA 1
ATOM 1446 C C . ARG A 1 182 ? 17.196 14.936 13.448 1.00 94.06 182 ARG A C 1
ATOM 1448 O O . ARG A 1 182 ? 16.492 14.275 14.205 1.00 94.06 182 ARG A O 1
ATOM 1455 N N . GLU A 1 183 ? 18.356 15.454 13.834 1.00 92.88 183 GLU A N 1
ATOM 1456 C CA . GLU A 1 183 ? 18.881 15.337 15.198 1.00 92.88 183 GLU A CA 1
ATOM 1457 C C . GLU A 1 183 ? 17.981 16.034 16.221 1.00 92.88 183 GLU A C 1
ATOM 1459 O O . GLU A 1 183 ? 17.713 15.475 17.289 1.00 92.88 183 GLU A O 1
ATOM 1464 N N . ARG A 1 184 ? 17.442 17.217 15.890 1.00 90.50 184 ARG A N 1
ATOM 1465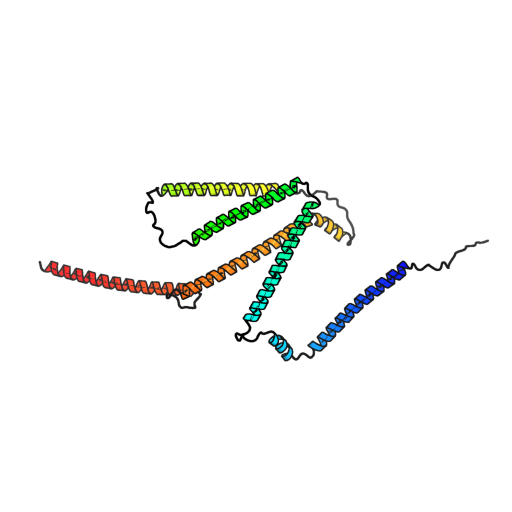 C CA . ARG A 1 184 ? 16.446 17.900 16.732 1.00 90.50 184 ARG A CA 1
ATOM 1466 C C . ARG A 1 184 ? 15.177 17.068 16.877 1.00 90.50 184 ARG A C 1
ATOM 1468 O O . ARG A 1 184 ? 14.713 16.880 18.000 1.00 90.50 184 ARG A O 1
ATOM 1475 N N . LEU A 1 185 ? 14.653 16.515 15.783 1.00 90.00 185 LEU A N 1
ATOM 1476 C CA . LEU A 1 185 ? 13.479 15.640 15.826 1.00 90.00 185 LEU A CA 1
ATOM 1477 C C . LEU A 1 185 ? 13.732 14.406 16.699 1.00 90.00 185 LEU A C 1
ATOM 1479 O O . LEU A 1 185 ? 12.964 14.149 17.624 1.00 90.00 185 LEU A O 1
ATOM 1483 N N . VAL A 1 186 ? 14.847 13.701 16.496 1.00 90.38 186 VAL A N 1
ATOM 1484 C CA . VAL A 1 186 ? 15.226 12.538 17.318 1.00 90.38 186 VAL A CA 1
ATOM 1485 C C . VAL A 1 186 ? 15.391 12.924 18.790 1.00 90.38 186 VAL A C 1
ATOM 1487 O O . VAL A 1 186 ? 14.942 12.189 19.667 1.00 90.38 186 VAL A O 1
ATOM 1490 N N . SER A 1 187 ? 15.969 14.090 19.083 1.00 84.12 187 SER A N 1
ATOM 1491 C CA . SER A 1 187 ? 16.127 14.582 20.455 1.00 84.12 187 SER A CA 1
ATOM 1492 C C . SER A 1 187 ? 14.779 14.870 21.119 1.00 84.12 187 SER A C 1
ATOM 1494 O O . SER A 1 187 ? 14.548 14.426 22.242 1.00 84.12 187 SER A O 1
ATOM 1496 N N . THR A 1 188 ? 13.856 15.544 20.424 1.00 82.56 188 THR A N 1
ATOM 1497 C CA . THR A 1 188 ? 12.501 15.805 20.948 1.00 82.56 188 THR A CA 1
ATOM 1498 C C . THR A 1 188 ? 11.720 14.515 21.190 1.00 82.56 188 THR A C 1
ATOM 1500 O O . THR A 1 188 ? 11.074 14.365 22.227 1.00 82.56 188 THR A O 1
ATOM 1503 N N . LEU A 1 189 ? 11.850 13.547 20.286 1.00 80.94 189 LEU A N 1
ATOM 1504 C CA . LEU A 1 189 ? 11.230 12.234 20.385 1.00 80.94 189 LEU A CA 1
ATOM 1505 C C . LEU A 1 189 ? 11.811 11.429 21.565 1.00 80.94 189 LEU A C 1
ATOM 1507 O O . LEU A 1 189 ? 11.067 10.876 22.370 1.00 80.94 189 LEU A O 1
ATOM 1511 N N . ASN A 1 190 ? 13.136 11.432 21.744 1.00 76.12 190 ASN A N 1
ATOM 1512 C CA . ASN A 1 190 ? 13.813 10.763 22.860 1.00 76.12 190 ASN A CA 1
ATOM 1513 C C . ASN A 1 190 ? 13.444 11.389 24.221 1.00 76.12 190 ASN A C 1
ATOM 1515 O O . ASN A 1 190 ? 13.227 10.672 25.197 1.00 76.12 190 ASN A O 1
ATOM 1519 N N . ILE A 1 191 ? 13.291 12.717 24.289 1.00 69.50 191 ILE A N 1
ATOM 1520 C CA . ILE A 1 191 ? 12.796 13.404 25.494 1.00 69.50 191 ILE A CA 1
ATOM 1521 C C . ILE A 1 191 ? 11.365 12.955 25.824 1.00 69.50 191 ILE A C 1
ATOM 1523 O O . ILE A 1 191 ? 11.086 12.670 26.991 1.00 69.50 191 ILE A O 1
ATOM 1527 N N . GLN A 1 192 ? 10.485 12.824 24.825 1.00 62.81 192 GLN A N 1
ATOM 1528 C CA . GLN A 1 192 ? 9.112 12.334 25.021 1.00 62.81 192 GLN A CA 1
ATOM 1529 C C . GLN A 1 192 ? 9.058 10.871 25.492 1.00 62.81 192 GLN A C 1
ATOM 1531 O O . GLN A 1 192 ? 8.216 10.529 26.324 1.00 62.81 192 GLN A O 1
ATOM 1536 N N . TYR A 1 193 ? 9.968 10.009 25.027 1.00 58.88 193 TYR A N 1
ATOM 1537 C CA . TYR A 1 193 ? 10.053 8.627 25.512 1.00 58.88 193 TYR A CA 1
ATOM 1538 C C . TYR A 1 193 ? 10.623 8.531 26.933 1.00 58.88 193 TYR A C 1
ATOM 1540 O O . TYR A 1 193 ? 10.122 7.750 27.741 1.00 58.88 193 TYR A O 1
ATOM 1548 N N . LYS A 1 194 ? 11.605 9.370 27.289 1.00 58.72 194 LYS A N 1
ATOM 1549 C CA . LYS A 1 194 ? 12.150 9.417 28.656 1.00 58.72 194 LYS A CA 1
ATOM 1550 C C . LYS A 1 194 ? 11.165 9.992 29.677 1.00 58.72 194 LYS A C 1
ATOM 1552 O O . LYS A 1 194 ? 11.146 9.522 30.807 1.00 58.72 194 LYS A O 1
ATOM 1557 N N . THR A 1 195 ? 10.311 10.945 29.293 1.00 53.31 195 THR A N 1
ATOM 1558 C CA . THR A 1 195 ? 9.283 11.504 30.199 1.00 53.31 195 THR A CA 1
ATOM 1559 C C . THR A 1 195 ? 8.099 10.565 30.443 1.00 53.31 195 THR A C 1
ATOM 1561 O O . THR A 1 195 ? 7.428 10.705 31.461 1.00 53.31 195 THR A O 1
ATOM 1564 N N . LYS A 1 196 ? 7.857 9.577 29.568 1.00 55.47 196 LYS A N 1
ATOM 1565 C CA . LYS A 1 196 ? 6.821 8.544 29.768 1.00 55.47 196 LYS A CA 1
ATOM 1566 C C . LYS A 1 196 ? 7.330 7.277 30.466 1.00 55.47 196 LYS A C 1
ATOM 1568 O O . LYS A 1 196 ? 6.522 6.464 30.900 1.00 55.47 196 LYS A O 1
ATOM 1573 N N . SER A 1 197 ? 8.644 7.123 30.622 1.00 43.88 197 SER A N 1
ATOM 1574 C CA . SER A 1 197 ? 9.261 6.008 31.345 1.00 43.88 197 SER A CA 1
ATOM 1575 C C . SER A 1 197 ? 9.554 6.391 32.798 1.00 43.88 197 SER A C 1
ATOM 1577 O O . SER A 1 197 ? 10.709 6.412 33.222 1.00 43.88 197 SER A O 1
ATOM 1579 N N . ASN A 1 198 ? 8.517 6.677 33.587 1.00 47.09 198 ASN A N 1
ATOM 1580 C CA . ASN A 1 198 ? 8.652 6.536 35.036 1.00 47.09 198 ASN A CA 1
ATOM 1581 C C . ASN A 1 198 ? 8.581 5.034 35.357 1.00 47.09 198 ASN A C 1
ATOM 1583 O O . ASN A 1 198 ? 7.554 4.417 35.061 1.00 47.09 198 ASN A O 1
ATOM 1587 N N . PRO A 1 199 ? 9.625 4.414 35.938 1.00 49.22 199 PRO A N 1
ATOM 1588 C CA . PRO A 1 199 ? 9.511 3.053 36.431 1.00 49.22 199 PRO A CA 1
ATOM 1589 C C . PRO A 1 199 ? 8.530 3.070 37.605 1.00 49.22 199 PRO A C 1
ATOM 1591 O O . PRO A 1 199 ? 8.842 3.567 38.687 1.00 49.22 199 PRO A O 1
ATOM 1594 N N . VAL A 1 200 ? 7.322 2.553 37.384 1.00 48.84 200 VAL A N 1
ATOM 1595 C CA . VAL A 1 200 ? 6.374 2.259 38.459 1.00 48.84 200 VAL A CA 1
ATOM 1596 C C . VAL A 1 200 ? 7.046 1.227 39.362 1.00 48.84 200 VAL A C 1
ATOM 1598 O O . VAL A 1 200 ? 7.175 0.057 39.002 1.00 48.84 200 VAL A O 1
ATOM 1601 N N . GLN A 1 201 ? 7.543 1.673 40.516 1.00 53.53 201 GLN A N 1
ATOM 1602 C CA . GLN A 1 201 ? 8.015 0.774 41.561 1.00 53.53 201 GLN A CA 1
ATOM 1603 C C . GLN A 1 201 ? 6.821 -0.053 42.062 1.00 53.53 201 GLN A C 1
ATOM 1605 O O . GLN A 1 201 ? 5.795 0.528 42.425 1.00 53.53 201 GLN A O 1
ATOM 1610 N N . PRO A 1 202 ? 6.915 -1.392 42.098 1.00 51.00 202 PRO A N 1
ATOM 1611 C CA . PRO A 1 202 ? 5.878 -2.205 42.712 1.00 51.00 202 PRO A CA 1
ATOM 1612 C C . PRO A 1 202 ? 5.885 -1.974 44.235 1.00 51.00 202 PRO A C 1
ATOM 1614 O O . PRO A 1 202 ? 6.966 -1.983 44.833 1.00 51.00 202 PRO A O 1
ATOM 1617 N N . PRO A 1 203 ? 4.721 -1.809 44.893 1.00 48.25 203 PRO A N 1
ATOM 1618 C CA . PRO A 1 203 ? 4.653 -1.804 46.348 1.00 48.25 203 PRO A CA 1
ATOM 1619 C C . PRO A 1 203 ? 5.124 -3.161 46.874 1.00 48.25 203 PRO A C 1
ATOM 1621 O O . PRO A 1 203 ? 4.497 -4.199 46.651 1.00 48.25 203 PRO A O 1
ATOM 1624 N N . LEU A 1 204 ? 6.273 -3.153 47.543 1.00 52.12 204 LEU A N 1
ATOM 1625 C CA . LEU A 1 204 ? 6.823 -4.313 48.215 1.00 52.12 204 LEU A CA 1
ATOM 1626 C C . LEU A 1 204 ? 6.106 -4.468 49.561 1.00 52.12 204 LEU A C 1
ATOM 1628 O O . LEU A 1 204 ? 6.579 -3.973 50.575 1.00 52.12 204 LEU A O 1
ATOM 1632 N N . GLU A 1 205 ? 4.977 -5.172 49.587 1.00 43.47 205 GLU A N 1
ATOM 1633 C CA . GLU A 1 205 ? 4.438 -5.681 50.850 1.00 43.47 205 GLU A CA 1
ATOM 1634 C C . GLU A 1 205 ? 4.009 -7.140 50.699 1.00 43.47 205 GLU A C 1
ATOM 1636 O O . GLU A 1 205 ? 2.884 -7.508 50.366 1.00 43.47 205 GLU A O 1
ATOM 1641 N N . ARG A 1 206 ? 5.004 -8.005 50.907 1.00 47.44 206 ARG A N 1
ATOM 1642 C CA . ARG A 1 206 ? 4.838 -9.439 51.102 1.00 47.44 206 ARG A CA 1
ATOM 1643 C C . ARG A 1 206 ? 4.319 -9.650 52.523 1.00 47.44 206 ARG A C 1
ATOM 1645 O O . ARG A 1 206 ? 5.117 -9.762 53.447 1.00 47.44 206 ARG A O 1
ATOM 1652 N N . GLN A 1 207 ? 3.005 -9.757 52.688 1.00 43.59 207 GLN A N 1
ATOM 1653 C CA . GLN A 1 207 ? 2.435 -10.446 53.844 1.00 43.59 207 GLN A CA 1
ATOM 1654 C C . GLN A 1 207 ? 2.009 -11.848 53.421 1.00 43.59 207 GLN A C 1
ATOM 1656 O O . GLN A 1 207 ? 1.122 -12.059 52.598 1.00 43.59 207 GLN A O 1
ATOM 1661 N N . THR A 1 208 ? 2.743 -12.814 53.955 1.00 49.84 208 THR A N 1
ATOM 1662 C CA . THR A 1 208 ? 2.423 -14.231 53.934 1.00 49.84 208 THR A CA 1
ATOM 1663 C C . THR A 1 208 ? 1.278 -14.497 54.902 1.00 49.84 208 THR A C 1
ATOM 1665 O O . THR A 1 208 ? 1.451 -14.328 56.108 1.00 49.84 208 THR A O 1
ATOM 1668 N N . SER A 1 209 ? 0.159 -15.006 54.406 1.00 42.41 209 SER A N 1
ATOM 1669 C CA . SER A 1 209 ? -0.724 -15.846 55.207 1.00 42.41 209 SER A CA 1
ATOM 1670 C C . SER A 1 209 ? -1.491 -16.809 54.309 1.00 42.41 209 SER A C 1
ATOM 1672 O O . SER A 1 209 ? -1.864 -16.528 53.173 1.00 42.41 209 SER A O 1
ATOM 1674 N N . THR A 1 210 ? -1.567 -18.020 54.826 1.00 50.94 210 THR A N 1
ATOM 1675 C CA . THR A 1 210 ? -1.969 -19.269 54.203 1.00 50.94 210 THR A CA 1
ATOM 1676 C C . THR A 1 210 ? -3.487 -19.442 54.124 1.00 50.94 210 THR A C 1
ATOM 1678 O O . THR A 1 210 ? -4.240 -18.796 54.847 1.00 50.94 210 THR A O 1
ATOM 1681 N N . THR A 1 211 ? -3.864 -20.464 53.346 1.00 49.88 211 THR A N 1
ATOM 1682 C CA . THR A 1 211 ? -5.076 -21.311 53.407 1.00 49.88 211 THR A CA 1
ATOM 1683 C C . THR A 1 211 ? -6.382 -20.854 52.732 1.00 49.88 211 THR A C 1
ATOM 1685 O O . THR A 1 211 ? -7.066 -19.955 53.194 1.00 49.88 211 THR A O 1
ATOM 1688 N N . ASN A 1 212 ? -6.739 -21.646 51.707 1.00 51.94 212 ASN A N 1
ATOM 1689 C CA . ASN A 1 212 ? -8.066 -22.165 51.343 1.00 51.94 212 ASN A CA 1
ATOM 1690 C C . ASN A 1 212 ? -9.183 -21.175 50.966 1.00 51.94 212 ASN A C 1
ATOM 1692 O O . ASN A 1 212 ? -9.938 -20.757 51.833 1.00 51.94 212 ASN A O 1
ATOM 1696 N N . ASP A 1 213 ? -9.374 -20.944 49.657 1.00 45.59 213 ASP A N 1
ATOM 1697 C CA . ASP A 1 213 ? -10.708 -20.985 49.023 1.00 45.59 213 ASP A CA 1
ATOM 1698 C C . ASP A 1 213 ? -10.612 -20.889 47.482 1.00 45.59 213 ASP A C 1
ATOM 1700 O O . ASP A 1 213 ? -10.268 -19.843 46.925 1.00 45.59 213 ASP A O 1
ATOM 1704 N N . ASP A 1 214 ? -10.981 -21.948 46.755 1.00 58.19 214 ASP A N 1
ATOM 1705 C CA . ASP A 1 214 ? -10.916 -21.985 45.279 1.00 58.19 214 ASP A CA 1
ATOM 1706 C C . ASP A 1 214 ? -11.912 -21.036 44.582 1.00 58.19 214 ASP A C 1
ATOM 1708 O O . ASP A 1 214 ? -11.799 -20.769 43.385 1.00 58.19 214 ASP A O 1
ATOM 1712 N N . LYS A 1 215 ? -12.853 -20.442 45.328 1.00 57.06 215 LYS A N 1
ATOM 1713 C CA . LYS A 1 215 ? -13.721 -19.355 44.835 1.00 57.06 215 LYS A CA 1
ATOM 1714 C C . LYS A 1 215 ? -13.114 -17.958 45.023 1.00 57.06 215 LYS A C 1
ATOM 1716 O O . LYS A 1 215 ? -13.484 -17.048 44.285 1.00 57.06 215 LYS A O 1
ATOM 1721 N N . SER A 1 216 ? -12.152 -17.801 45.937 1.00 54.97 216 SER A N 1
ATOM 1722 C CA . SER A 1 216 ? -11.427 -16.545 46.197 1.00 54.97 216 SER A CA 1
ATOM 1723 C C . SER A 1 216 ? -10.273 -16.316 45.209 1.00 54.97 216 SER A C 1
ATOM 1725 O O . SER A 1 216 ? -9.894 -15.176 44.923 1.00 54.97 216 SER A O 1
ATOM 1727 N N . ASN A 1 217 ? -9.755 -17.389 44.604 1.00 58.03 217 ASN A N 1
ATOM 1728 C CA . ASN A 1 217 ? -8.659 -17.315 43.636 1.00 58.03 217 ASN A CA 1
ATOM 1729 C C . ASN A 1 217 ? -9.024 -16.485 42.394 1.00 58.03 217 ASN A C 1
ATOM 1731 O O . ASN A 1 217 ? -8.213 -15.680 41.947 1.00 58.03 217 ASN A O 1
ATOM 1735 N N . ASN A 1 218 ? -10.259 -16.579 41.885 1.00 61.88 218 ASN A N 1
ATOM 1736 C CA . ASN A 1 218 ? -10.695 -15.772 40.736 1.00 61.88 218 ASN A CA 1
ATOM 1737 C C . ASN A 1 218 ? -10.794 -14.278 41.073 1.00 61.88 218 ASN A C 1
ATOM 1739 O O . ASN A 1 218 ? -10.404 -13.442 40.263 1.00 61.88 218 ASN A O 1
ATOM 1743 N N . THR A 1 219 ? -11.257 -13.929 42.276 1.00 64.25 219 THR A N 1
ATOM 1744 C CA . THR A 1 219 ? -11.273 -12.538 42.754 1.00 64.25 219 THR A CA 1
ATOM 1745 C C . THR A 1 219 ? -9.866 -12.018 43.054 1.00 64.25 219 THR A C 1
ATOM 1747 O O . THR A 1 219 ? -9.572 -10.869 42.750 1.00 64.25 219 THR A O 1
ATOM 1750 N N . SER A 1 220 ? -8.964 -12.864 43.559 1.00 67.88 220 SER A N 1
ATOM 1751 C CA . SER A 1 220 ? -7.549 -12.535 43.787 1.00 67.88 220 SER A CA 1
ATOM 1752 C C . SER A 1 220 ? -6.791 -12.294 42.476 1.00 67.88 220 SER A C 1
ATOM 1754 O O . SER A 1 220 ? -6.046 -11.321 42.349 1.00 67.88 220 SER A O 1
ATOM 1756 N N . ILE A 1 221 ? -7.033 -13.133 41.464 1.00 73.88 221 ILE A N 1
ATOM 1757 C CA . ILE A 1 221 ? -6.475 -12.972 40.119 1.00 73.88 221 ILE A CA 1
ATOM 1758 C C . ILE A 1 221 ? -7.073 -11.730 39.450 1.00 73.88 221 ILE A C 1
ATOM 1760 O O . ILE A 1 221 ? -6.322 -10.928 38.906 1.00 73.88 221 ILE A O 1
ATOM 1764 N N . ALA A 1 222 ? -8.386 -11.504 39.548 1.00 74.19 222 ALA A N 1
ATOM 1765 C CA . ALA A 1 222 ? -9.024 -10.305 39.004 1.00 74.19 222 ALA A CA 1
ATOM 1766 C C . ALA A 1 222 ? -8.485 -9.012 39.643 1.00 74.19 222 ALA A C 1
ATOM 1768 O O . ALA A 1 222 ? -8.203 -8.055 38.926 1.00 74.19 222 ALA A O 1
ATOM 1769 N N . LEU A 1 223 ? -8.258 -8.996 40.962 1.00 76.62 223 LEU A N 1
ATOM 1770 C CA . LEU A 1 223 ? -7.638 -7.867 41.669 1.00 76.62 223 LEU A CA 1
ATOM 1771 C C . LEU A 1 223 ? -6.162 -7.670 41.289 1.00 76.62 223 LEU A C 1
ATOM 1773 O O . LEU A 1 223 ? -5.696 -6.535 41.234 1.00 76.62 223 LEU A O 1
ATOM 1777 N N . ARG A 1 224 ? -5.433 -8.750 40.975 1.00 79.56 224 ARG A N 1
ATOM 1778 C CA . ARG A 1 224 ? -4.060 -8.675 40.448 1.00 79.56 224 ARG A CA 1
ATOM 1779 C C . ARG A 1 224 ? -3.994 -8.215 38.995 1.00 79.56 224 ARG A C 1
ATOM 1781 O O . ARG A 1 224 ? -3.012 -7.581 38.635 1.00 79.56 224 ARG A O 1
ATOM 1788 N N . VAL A 1 225 ? -4.993 -8.533 38.170 1.00 80.25 225 VAL A N 1
ATOM 1789 C CA . VAL A 1 225 ? -5.016 -8.219 36.729 1.00 80.25 225 VAL A CA 1
ATOM 1790 C C . VAL A 1 225 ? -5.620 -6.842 36.448 1.00 80.25 225 VAL A C 1
ATOM 1792 O O . VAL A 1 225 ? -5.187 -6.191 35.505 1.00 80.25 225 VAL A O 1
ATOM 1795 N N . LEU A 1 226 ? -6.547 -6.361 37.284 1.00 80.81 226 LEU A N 1
ATOM 1796 C CA . LEU A 1 226 ? -7.174 -5.033 37.196 1.00 80.81 226 LEU A CA 1
ATOM 1797 C C . LEU A 1 226 ? -6.206 -3.874 36.884 1.00 80.81 226 LEU A C 1
ATOM 1799 O O . LEU A 1 226 ? -6.477 -3.148 35.928 1.00 80.81 226 LEU A O 1
ATOM 1803 N N . PRO A 1 227 ? -5.069 -3.706 37.590 1.00 86.12 227 PRO A N 1
ATOM 1804 C CA . PRO A 1 227 ? -4.122 -2.630 37.284 1.00 86.12 227 PRO A CA 1
ATOM 1805 C C . PRO A 1 227 ? -3.406 -2.795 35.932 1.00 86.12 227 PRO A C 1
ATOM 1807 O O . PRO A 1 227 ? -2.865 -1.826 35.407 1.00 86.12 227 PRO A O 1
ATOM 1810 N N . PHE A 1 228 ? -3.411 -3.994 35.343 1.00 87.62 228 PHE A N 1
ATOM 1811 C CA . PHE A 1 228 ? -2.819 -4.270 34.032 1.00 87.62 228 PHE A CA 1
ATOM 1812 C C . PHE A 1 228 ? -3.836 -4.221 32.886 1.00 87.62 228 PHE A C 1
ATOM 1814 O O . PHE A 1 228 ? -3.427 -4.323 31.734 1.00 87.62 228 PHE A O 1
ATOM 1821 N N . ILE A 1 229 ? -5.138 -4.047 33.153 1.00 89.56 229 ILE A N 1
ATOM 1822 C CA . ILE A 1 229 ? -6.169 -4.020 32.099 1.00 89.56 229 ILE A CA 1
ATOM 1823 C C . ILE A 1 229 ? -5.941 -2.862 31.127 1.00 89.56 229 ILE A C 1
ATOM 1825 O O . ILE A 1 229 ? -6.098 -3.051 29.924 1.00 89.56 229 ILE A O 1
ATOM 1829 N N . ASP A 1 230 ? -5.528 -1.689 31.612 1.00 88.50 230 ASP A N 1
ATOM 1830 C CA . ASP A 1 230 ? -5.248 -0.549 30.733 1.00 88.50 230 ASP A CA 1
ATOM 1831 C C . ASP A 1 230 ? -4.056 -0.811 29.810 1.00 88.50 230 ASP A C 1
ATOM 1833 O O . ASP A 1 230 ? -4.120 -0.468 28.630 1.00 88.50 230 ASP A O 1
ATOM 1837 N N . ILE A 1 231 ? -3.020 -1.482 30.325 1.00 91.50 231 ILE A N 1
ATOM 1838 C CA . ILE A 1 231 ? -1.840 -1.885 29.549 1.00 91.50 231 ILE A CA 1
ATOM 1839 C C . ILE A 1 231 ? -2.226 -2.969 28.541 1.00 91.50 231 ILE A C 1
ATOM 1841 O O . ILE A 1 231 ? -1.880 -2.869 27.372 1.00 91.50 231 ILE A O 1
ATOM 1845 N N . LEU A 1 232 ? -2.991 -3.979 28.960 1.00 90.69 232 LEU A N 1
ATOM 1846 C CA . LEU A 1 232 ? -3.469 -5.042 28.073 1.00 90.69 232 LEU A CA 1
ATOM 1847 C C . LEU A 1 232 ? -4.380 -4.490 26.970 1.00 90.69 232 LEU A C 1
ATOM 1849 O O . LEU A 1 232 ? -4.314 -4.931 25.823 1.00 90.69 232 LEU A O 1
ATOM 1853 N N . ARG A 1 233 ? -5.207 -3.491 27.295 1.00 93.88 233 ARG A N 1
ATOM 1854 C CA . ARG A 1 233 ? -6.045 -2.791 26.322 1.00 93.88 233 ARG A CA 1
ATOM 1855 C C . ARG A 1 233 ? -5.201 -1.976 25.351 1.00 93.88 233 ARG A C 1
ATOM 1857 O O . ARG A 1 233 ? -5.472 -2.050 24.156 1.00 93.88 233 ARG A O 1
ATOM 1864 N N . SER A 1 234 ? -4.204 -1.224 25.826 1.00 93.56 234 SER A N 1
ATOM 1865 C CA . SER A 1 234 ? -3.323 -0.471 24.928 1.00 93.56 234 SER A CA 1
ATOM 1866 C C . SER A 1 234 ? -2.532 -1.412 24.025 1.00 93.56 234 SER A C 1
ATOM 1868 O O . SER A 1 234 ? -2.499 -1.191 22.824 1.00 93.56 234 SER A O 1
ATOM 1870 N N . THR A 1 235 ? -2.005 -2.523 24.552 1.00 94.62 235 THR A N 1
ATOM 1871 C CA . THR A 1 235 ? -1.291 -3.510 23.730 1.00 94.62 235 THR A CA 1
ATOM 1872 C C . THR A 1 235 ? -2.203 -4.185 22.711 1.00 94.62 235 THR A C 1
ATOM 1874 O O . THR A 1 235 ? -1.783 -4.396 21.581 1.00 94.62 235 THR A O 1
ATOM 1877 N N . ALA A 1 236 ? -3.456 -4.486 23.068 1.00 94.56 236 ALA A N 1
ATOM 1878 C CA . ALA A 1 236 ? -4.420 -5.039 22.119 1.00 94.56 236 ALA A CA 1
ATOM 1879 C C . ALA A 1 236 ? -4.776 -4.021 21.022 1.00 94.56 236 ALA A C 1
ATOM 1881 O O . ALA A 1 236 ? -4.887 -4.381 19.853 1.00 94.56 236 ALA A O 1
ATOM 1882 N N . GLN A 1 237 ? -4.920 -2.739 21.373 1.00 94.88 237 GLN A N 1
ATOM 1883 C CA . GLN A 1 237 ? -5.127 -1.671 20.392 1.00 94.88 237 GLN A CA 1
ATOM 1884 C C . GLN A 1 237 ? -3.919 -1.528 19.461 1.00 94.88 237 GLN A C 1
ATOM 1886 O O . GLN A 1 237 ? -4.101 -1.514 18.243 1.00 94.88 237 GLN A O 1
ATOM 1891 N N . ASP A 1 238 ? -2.705 -1.515 20.007 1.00 96.19 238 ASP A N 1
ATOM 1892 C CA . ASP A 1 238 ? -1.466 -1.448 19.230 1.00 96.19 238 ASP A CA 1
ATOM 1893 C C . ASP A 1 238 ? -1.319 -2.661 18.299 1.00 96.19 238 ASP A C 1
ATOM 1895 O O . ASP A 1 238 ? -0.952 -2.507 17.135 1.00 96.19 238 ASP A O 1
ATOM 1899 N N . GLU A 1 239 ? -1.677 -3.861 18.763 1.00 96.19 239 GLU A N 1
ATOM 1900 C CA . GLU A 1 239 ? 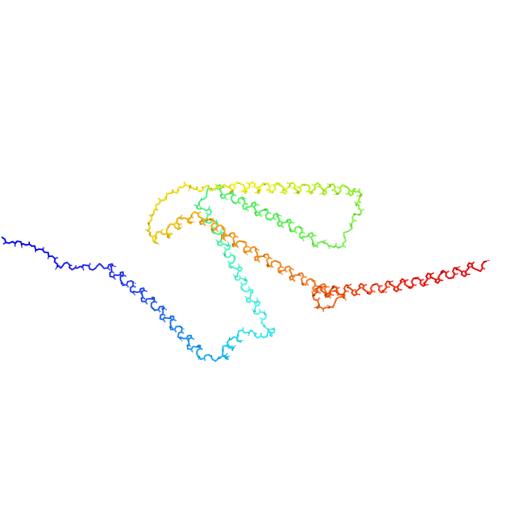-1.691 -5.073 17.941 1.00 96.19 239 GLU A CA 1
ATOM 1901 C C . GLU A 1 239 ? -2.678 -4.940 16.775 1.00 96.19 239 GLU A C 1
ATOM 1903 O O . GLU A 1 239 ? -2.311 -5.187 15.623 1.00 96.19 239 GLU A O 1
ATOM 1908 N N . THR A 1 240 ? -3.908 -4.482 17.035 1.00 96.06 240 THR A N 1
ATOM 1909 C CA . THR A 1 240 ? -4.888 -4.268 15.961 1.00 96.06 240 THR A CA 1
ATOM 1910 C C . THR A 1 240 ? -4.438 -3.199 14.965 1.00 96.06 240 THR A C 1
ATOM 1912 O O . THR A 1 240 ? -4.598 -3.389 13.758 1.00 96.06 240 THR A O 1
ATOM 1915 N N . ALA A 1 241 ? -3.815 -2.114 15.434 1.00 96.19 241 ALA A N 1
ATOM 1916 C CA . ALA A 1 241 ? -3.268 -1.070 14.574 1.00 96.19 241 ALA A CA 1
ATOM 1917 C C . ALA A 1 241 ? -2.104 -1.601 13.718 1.00 96.19 241 ALA A C 1
ATOM 1919 O O . ALA A 1 241 ? -2.055 -1.356 12.511 1.00 96.19 241 ALA A O 1
ATOM 1920 N N . MET A 1 242 ? -1.209 -2.401 14.304 1.00 96.88 242 MET A N 1
ATOM 1921 C CA . MET A 1 242 ? -0.111 -3.054 13.587 1.00 96.88 242 MET A CA 1
ATOM 1922 C C . MET A 1 242 ? -0.640 -4.039 12.531 1.00 96.88 242 MET A C 1
ATOM 1924 O O . MET A 1 242 ? -0.152 -4.070 11.398 1.00 96.88 242 MET A O 1
ATOM 1928 N N . MET A 1 243 ? -1.674 -4.820 12.853 1.00 97.12 243 MET A N 1
ATOM 1929 C CA . MET A 1 243 ? -2.331 -5.714 11.894 1.00 97.12 243 MET A CA 1
ATOM 1930 C C . MET A 1 243 ? -2.971 -4.945 10.730 1.00 97.12 243 MET A C 1
ATOM 1932 O O . MET A 1 243 ? -2.836 -5.345 9.573 1.00 97.12 243 MET A O 1
ATOM 1936 N N . GLN A 1 244 ? -3.621 -3.813 11.004 1.00 97.00 244 GLN A N 1
ATOM 1937 C CA . GLN A 1 244 ? -4.175 -2.953 9.957 1.00 97.00 244 GLN A CA 1
ATOM 1938 C C . GLN A 1 244 ? -3.073 -2.380 9.063 1.00 97.00 244 GLN A C 1
ATOM 1940 O O . GLN A 1 244 ? -3.179 -2.459 7.839 1.00 97.00 244 GLN A O 1
ATOM 1945 N N . HIS A 1 245 ? -1.989 -1.876 9.656 1.00 97.19 245 HIS A N 1
ATOM 1946 C CA . HIS A 1 245 ? -0.864 -1.319 8.912 1.00 97.19 245 HIS A CA 1
ATOM 1947 C C . HIS A 1 245 ? -0.171 -2.375 8.041 1.00 97.19 245 HIS A C 1
ATOM 1949 O O . HIS A 1 245 ? 0.087 -2.147 6.862 1.00 97.19 245 HIS A O 1
ATOM 1955 N N . THR A 1 246 ? 0.067 -3.573 8.577 1.00 97.44 246 THR A N 1
ATOM 1956 C CA . THR A 1 246 ? 0.654 -4.679 7.802 1.00 97.44 246 THR A CA 1
ATOM 1957 C C . THR A 1 246 ? -0.266 -5.144 6.675 1.00 97.44 246 THR A C 1
ATOM 1959 O O . THR A 1 246 ? 0.210 -5.406 5.570 1.00 97.44 246 THR A O 1
ATOM 1962 N N . SER A 1 247 ? -1.581 -5.200 6.900 1.00 96.69 247 SER A N 1
ATOM 1963 C CA . SER A 1 247 ? -2.549 -5.485 5.837 1.00 96.69 247 SER A CA 1
ATOM 1964 C C . SER A 1 247 ? -2.560 -4.393 4.764 1.00 96.69 247 SER A C 1
ATOM 1966 O O . SER A 1 247 ? -2.638 -4.714 3.579 1.00 96.69 247 SER A O 1
ATOM 1968 N N . TYR A 1 248 ? -2.492 -3.119 5.155 1.00 97.94 248 TYR A N 1
ATOM 1969 C CA . TYR A 1 248 ? -2.430 -1.989 4.230 1.00 97.94 248 TYR A CA 1
ATOM 1970 C C . TYR A 1 248 ? -1.169 -2.054 3.362 1.00 97.94 248 TYR A C 1
ATOM 1972 O O . TYR A 1 248 ? -1.274 -2.049 2.138 1.00 97.94 248 TYR A O 1
ATOM 1980 N N . LEU A 1 249 ? 0.003 -2.241 3.977 1.00 98.12 249 LEU A N 1
ATOM 1981 C CA . LEU A 1 249 ? 1.266 -2.371 3.251 1.00 98.12 249 LEU A CA 1
ATOM 1982 C C . LEU A 1 249 ? 1.262 -3.562 2.293 1.00 98.12 249 LEU A C 1
ATOM 1984 O O . LEU A 1 249 ? 1.710 -3.428 1.162 1.00 98.12 249 LEU A O 1
ATOM 1988 N N . ARG A 1 250 ? 0.714 -4.716 2.694 1.00 97.75 250 ARG A N 1
ATOM 1989 C CA . ARG A 1 250 ? 0.590 -5.872 1.789 1.00 97.75 250 ARG A CA 1
ATOM 1990 C C . ARG A 1 250 ? -0.262 -5.553 0.565 1.00 97.75 250 ARG A C 1
ATOM 1992 O O . ARG A 1 250 ? 0.110 -5.934 -0.542 1.00 97.75 250 ARG A O 1
ATOM 1999 N N . ARG A 1 251 ? -1.379 -4.843 0.748 1.00 97.00 251 ARG A N 1
ATOM 2000 C CA . ARG A 1 251 ? -2.224 -4.400 -0.371 1.00 97.00 251 ARG A CA 1
ATOM 2001 C C . ARG A 1 251 ? -1.485 -3.414 -1.264 1.00 97.00 251 ARG A C 1
ATOM 2003 O O . ARG A 1 251 ? -1.521 -3.586 -2.473 1.00 97.00 251 ARG A O 1
ATOM 2010 N N . GLN A 1 252 ? -0.782 -2.447 -0.681 1.00 97.81 252 GLN A N 1
ATOM 2011 C CA . GLN A 1 252 ? -0.008 -1.464 -1.436 1.00 97.81 252 GLN A CA 1
ATOM 2012 C C . GLN A 1 252 ? 1.123 -2.123 -2.236 1.00 97.81 252 GLN A C 1
ATOM 2014 O O . GLN A 1 252 ? 1.266 -1.847 -3.419 1.00 97.81 252 GLN A O 1
ATOM 2019 N N . VAL A 1 253 ? 1.874 -3.048 -1.631 1.00 97.88 253 VAL A N 1
ATOM 2020 C CA . VAL A 1 253 ? 2.919 -3.818 -2.324 1.00 97.88 253 VAL A CA 1
ATOM 2021 C C . VAL A 1 253 ? 2.325 -4.650 -3.455 1.00 97.88 253 VAL A C 1
ATOM 2023 O O . VAL A 1 253 ? 2.890 -4.679 -4.540 1.00 97.88 253 VAL A O 1
ATOM 2026 N N . THR A 1 254 ? 1.178 -5.294 -3.229 1.00 97.12 254 THR A N 1
ATOM 2027 C CA . THR A 1 254 ? 0.510 -6.075 -4.280 1.00 97.12 254 THR A CA 1
ATOM 2028 C C . THR A 1 254 ? 0.049 -5.170 -5.419 1.00 97.12 254 THR A C 1
ATOM 2030 O O . THR A 1 254 ? 0.294 -5.498 -6.570 1.00 97.12 254 THR A O 1
ATOM 2033 N N . ALA A 1 255 ? -0.551 -4.016 -5.111 1.00 97.19 255 ALA A N 1
ATOM 2034 C CA . ALA A 1 255 ? -0.997 -3.049 -6.110 1.00 97.19 255 ALA A CA 1
ATOM 2035 C C . ALA A 1 255 ? 0.172 -2.543 -6.969 1.00 97.19 255 ALA A C 1
ATOM 2037 O O . ALA A 1 255 ? 0.111 -2.629 -8.193 1.00 97.19 255 ALA A O 1
ATOM 2038 N N . VAL A 1 256 ? 1.269 -2.123 -6.331 1.00 97.00 256 VAL A N 1
ATOM 2039 C CA . VAL A 1 256 ? 2.483 -1.692 -7.038 1.00 97.00 256 VAL A CA 1
ATOM 2040 C C . VAL A 1 256 ? 3.081 -2.845 -7.844 1.00 97.00 256 VAL A C 1
ATOM 2042 O O . VAL A 1 256 ? 3.446 -2.643 -8.993 1.00 97.00 256 VAL A O 1
ATOM 2045 N N . SER A 1 257 ? 3.130 -4.068 -7.305 1.00 95.06 257 SER A N 1
ATOM 2046 C CA . SER A 1 257 ? 3.609 -5.241 -8.053 1.00 95.06 257 SER A CA 1
ATOM 2047 C C . SER A 1 257 ? 2.781 -5.459 -9.317 1.00 95.06 257 SER A C 1
ATOM 2049 O O . SER A 1 257 ? 3.343 -5.563 -10.403 1.00 95.06 257 SER A O 1
ATOM 2051 N N . THR A 1 258 ? 1.450 -5.446 -9.205 1.00 94.75 258 THR A N 1
ATOM 2052 C CA . THR A 1 258 ? 0.564 -5.627 -10.361 1.00 94.75 258 THR A CA 1
ATOM 2053 C C . THR A 1 258 ? 0.691 -4.495 -11.376 1.00 94.75 258 THR A C 1
ATOM 2055 O O . THR A 1 258 ? 0.665 -4.754 -12.574 1.00 94.75 258 THR A O 1
ATOM 2058 N N . GLU A 1 259 ? 0.883 -3.256 -10.923 1.00 95.31 259 GLU A N 1
ATOM 2059 C CA . GLU A 1 259 ? 1.120 -2.108 -11.800 1.00 95.31 259 GLU A CA 1
ATOM 2060 C C . GLU A 1 259 ? 2.466 -2.237 -12.524 1.00 95.31 259 GLU A C 1
ATOM 2062 O O . GLU A 1 259 ? 2.537 -2.068 -13.738 1.00 95.31 259 GLU A O 1
ATOM 2067 N N . THR A 1 260 ? 3.531 -2.625 -11.815 1.00 91.88 260 THR A N 1
ATOM 2068 C CA . THR A 1 260 ? 4.844 -2.852 -12.433 1.00 91.88 260 THR A CA 1
ATOM 2069 C C . THR A 1 260 ? 4.819 -4.008 -13.428 1.00 91.88 260 THR A C 1
ATOM 2071 O O . THR A 1 260 ? 5.423 -3.902 -14.491 1.00 91.88 260 THR A O 1
ATOM 2074 N N . GLU A 1 261 ? 4.084 -5.083 -13.139 1.00 89.12 261 GLU A N 1
ATOM 2075 C CA . GLU A 1 261 ? 3.883 -6.189 -14.076 1.00 89.12 261 GLU A CA 1
ATOM 2076 C C . GLU A 1 261 ? 3.134 -5.723 -15.329 1.00 89.12 261 GLU A C 1
ATOM 2078 O O . GLU A 1 261 ? 3.563 -6.033 -16.439 1.00 89.12 261 GLU A O 1
ATOM 2083 N N . GLN A 1 262 ? 2.077 -4.919 -15.176 1.00 89.31 262 GLN A N 1
ATOM 2084 C CA . GLN A 1 262 ? 1.341 -4.340 -16.303 1.00 89.31 262 GLN A CA 1
ATOM 2085 C C . GLN A 1 262 ? 2.223 -3.420 -17.156 1.00 89.31 262 GLN A C 1
ATOM 2087 O O . GLN A 1 262 ? 2.244 -3.546 -18.384 1.00 89.31 262 GLN A O 1
ATOM 2092 N N . LEU A 1 263 ? 3.000 -2.536 -16.528 1.00 89.88 263 LEU A N 1
ATOM 2093 C CA . LEU A 1 263 ? 3.936 -1.663 -17.234 1.00 89.88 263 LEU A CA 1
ATOM 2094 C C . LEU A 1 263 ? 5.005 -2.467 -17.975 1.00 89.88 263 LEU A C 1
ATOM 2096 O O . LEU A 1 263 ? 5.285 -2.169 -19.133 1.00 89.88 263 LEU A O 1
ATOM 2100 N N . LEU A 1 264 ? 5.554 -3.518 -17.358 1.00 85.38 264 LEU A N 1
ATOM 2101 C CA . LEU A 1 264 ? 6.511 -4.412 -18.012 1.00 85.38 264 LEU A CA 1
ATOM 2102 C C . LEU A 1 264 ? 5.889 -5.154 -19.198 1.00 85.38 264 LEU A C 1
ATOM 2104 O O . LEU A 1 264 ? 6.548 -5.286 -20.228 1.00 85.38 264 LEU A O 1
ATOM 2108 N N . THR A 1 265 ? 4.633 -5.605 -19.092 1.00 83.50 265 THR A N 1
ATOM 2109 C CA . THR A 1 265 ? 3.935 -6.220 -20.233 1.00 83.50 265 THR A CA 1
ATOM 2110 C C . THR A 1 265 ? 3.731 -5.228 -21.369 1.00 83.50 265 THR A C 1
ATOM 2112 O O . THR A 1 265 ? 4.062 -5.539 -22.509 1.00 83.50 265 THR A O 1
ATOM 2115 N N . ARG A 1 266 ? 3.313 -3.997 -21.061 1.00 87.12 266 ARG A N 1
ATOM 2116 C CA . ARG A 1 266 ? 3.143 -2.947 -22.064 1.00 87.12 266 ARG A CA 1
ATOM 2117 C C . ARG A 1 266 ? 4.464 -2.594 -22.749 1.00 87.12 266 ARG A C 1
ATOM 2119 O O . ARG A 1 266 ? 4.519 -2.565 -23.971 1.00 87.12 266 ARG A O 1
ATOM 2126 N N . LEU A 1 267 ? 5.537 -2.405 -21.981 1.00 85.06 267 LEU A N 1
ATOM 2127 C CA . LEU A 1 267 ? 6.885 -2.196 -22.520 1.00 85.06 267 LEU A CA 1
ATOM 2128 C C . LEU A 1 267 ? 7.349 -3.376 -23.378 1.00 85.06 267 LEU A C 1
ATOM 2130 O O . LEU A 1 267 ? 8.073 -3.169 -24.345 1.00 85.06 267 LEU A O 1
ATOM 2134 N N . SER A 1 268 ? 6.952 -4.608 -23.043 1.00 79.62 268 SER A N 1
ATOM 2135 C CA . SER A 1 268 ? 7.281 -5.784 -23.859 1.00 79.62 268 SER A CA 1
ATOM 2136 C C . SER A 1 268 ? 6.494 -5.839 -25.158 1.00 79.62 268 SER A C 1
ATOM 2138 O O . SER A 1 268 ? 7.049 -6.251 -26.169 1.00 79.62 268 SER A O 1
ATOM 2140 N N . ASP A 1 269 ? 5.246 -5.377 -25.149 1.00 79.31 269 ASP A N 1
ATOM 2141 C CA . ASP A 1 269 ? 4.415 -5.311 -26.347 1.00 79.31 269 ASP A CA 1
ATOM 2142 C C . ASP A 1 269 ? 4.850 -4.157 -27.270 1.00 79.31 269 ASP A C 1
ATOM 2144 O O . ASP A 1 269 ? 4.803 -4.291 -28.492 1.00 79.31 269 ASP A O 1
ATOM 2148 N N . GLU A 1 270 ? 5.325 -3.043 -26.700 1.00 81.94 270 GLU A N 1
ATOM 2149 C CA . GLU A 1 270 ? 5.900 -1.911 -27.443 1.00 81.94 270 GLU A CA 1
ATOM 2150 C C . GLU A 1 270 ? 7.332 -2.202 -27.939 1.00 81.94 270 GLU A C 1
ATOM 2152 O O . GLU A 1 270 ? 7.757 -1.704 -28.983 1.00 81.94 270 GLU A O 1
ATOM 2157 N N . SER A 1 271 ? 8.092 -3.038 -27.227 1.00 74.56 271 SER A N 1
ATOM 2158 C CA . SER A 1 271 ? 9.452 -3.418 -27.607 1.00 74.56 271 SER A CA 1
ATOM 2159 C C . SER A 1 271 ? 9.452 -4.573 -28.604 1.00 74.56 271 SER A C 1
ATOM 2161 O O . SER A 1 271 ? 9.335 -5.742 -28.246 1.00 74.56 271 SER A O 1
ATOM 2163 N N . HIS A 1 272 ? 9.737 -4.277 -29.871 1.00 70.75 272 HIS A N 1
ATOM 2164 C CA . HIS A 1 272 ? 9.955 -5.302 -30.902 1.00 70.75 272 HIS A CA 1
ATOM 2165 C C . HIS A 1 272 ? 11.181 -6.214 -30.662 1.00 70.75 272 HIS A C 1
ATOM 2167 O O . HIS A 1 272 ? 11.448 -7.106 -31.467 1.00 70.75 272 HIS A O 1
ATOM 2173 N N . MET A 1 273 ? 11.951 -6.003 -29.587 1.00 68.75 273 MET A N 1
ATOM 2174 C CA . MET A 1 273 ? 13.106 -6.837 -29.231 1.00 68.75 273 MET A CA 1
ATOM 2175 C C . MET A 1 273 ? 12.711 -8.111 -28.473 1.00 68.75 273 MET A C 1
ATOM 2177 O O . MET A 1 273 ? 13.484 -9.069 -28.448 1.00 68.75 273 MET A O 1
ATOM 2181 N N . VAL A 1 274 ? 11.528 -8.138 -27.854 1.00 70.19 274 VAL A N 1
ATOM 2182 C CA . VAL A 1 274 ? 11.043 -9.263 -27.045 1.00 70.19 274 VAL A CA 1
ATOM 2183 C C . VAL A 1 274 ? 9.770 -9.822 -27.675 1.00 70.19 274 VAL A C 1
ATOM 2185 O O . VAL A 1 274 ? 9.013 -9.107 -28.324 1.00 70.19 274 VAL A O 1
ATOM 2188 N N . ARG A 1 275 ? 9.546 -11.137 -27.562 1.00 70.44 275 ARG A N 1
ATOM 2189 C CA . ARG A 1 275 ? 8.335 -11.756 -28.117 1.00 70.44 275 ARG A CA 1
ATOM 2190 C C . ARG A 1 275 ? 7.105 -11.270 -27.328 1.00 70.44 275 ARG A C 1
ATOM 2192 O O . ARG A 1 275 ? 7.117 -11.395 -26.102 1.00 70.44 275 ARG A O 1
ATOM 2199 N N . PRO A 1 276 ? 6.040 -10.791 -27.997 1.00 63.34 276 PRO A N 1
ATOM 2200 C CA . PRO A 1 276 ? 4.815 -10.371 -27.322 1.00 63.34 276 PRO A CA 1
ATOM 2201 C C . PRO A 1 276 ? 4.241 -11.499 -26.460 1.00 63.34 276 PRO A C 1
ATOM 2203 O O . PRO A 1 276 ? 4.240 -12.666 -26.870 1.00 63.34 276 PRO A O 1
ATOM 2206 N N . GLY A 1 277 ? 3.766 -11.162 -25.262 1.00 63.81 277 GLY A N 1
ATOM 2207 C CA . GLY A 1 277 ? 3.186 -12.127 -24.321 1.00 63.81 277 GLY A CA 1
ATOM 2208 C C . GLY A 1 277 ? 4.177 -12.843 -23.393 1.00 63.81 277 GLY A C 1
ATOM 2209 O O . GLY A 1 277 ? 3.744 -13.630 -22.549 1.00 63.81 277 GLY A O 1
ATOM 2210 N N . THR A 1 278 ? 5.487 -12.567 -23.466 1.00 65.44 278 THR A N 1
ATOM 2211 C CA . THR A 1 278 ? 6.436 -13.020 -22.436 1.00 65.44 278 THR A CA 1
ATOM 2212 C C . THR A 1 278 ? 6.637 -11.930 -21.384 1.00 65.44 278 THR A C 1
ATOM 2214 O O . THR A 1 278 ? 7.612 -11.186 -21.420 1.00 65.44 278 THR A O 1
ATOM 2217 N N . SER A 1 279 ? 5.738 -11.865 -20.398 1.00 62.31 279 SER A N 1
ATOM 2218 C CA . SER A 1 279 ? 5.835 -10.963 -19.230 1.00 62.31 279 SER A CA 1
ATOM 2219 C C . SER A 1 279 ? 7.054 -11.224 -18.329 1.00 62.31 279 SER A C 1
ATOM 2221 O O . SER A 1 279 ? 7.265 -10.546 -17.327 1.00 62.31 279 SER A O 1
ATOM 2223 N N . HIS A 1 280 ? 7.850 -12.247 -18.642 1.00 67.00 280 HIS A N 1
ATOM 2224 C CA . HIS A 1 280 ? 8.942 -12.703 -17.802 1.00 67.00 280 HIS A CA 1
ATOM 2225 C C . HIS A 1 280 ? 10.226 -11.928 -18.095 1.00 67.00 280 HIS A C 1
ATOM 2227 O O . HIS A 1 280 ? 10.752 -11.947 -19.208 1.00 67.00 280 HIS A O 1
ATOM 2233 N N . THR A 1 281 ? 10.804 -11.347 -17.045 1.00 72.56 281 THR A N 1
ATOM 2234 C CA . THR A 1 281 ? 12.143 -10.730 -17.034 1.00 72.56 281 THR A CA 1
ATOM 2235 C C . THR A 1 281 ? 13.237 -11.652 -17.592 1.00 72.56 281 THR A C 1
ATOM 2237 O O . THR A 1 281 ? 14.232 -11.181 -18.138 1.00 72.56 281 THR A O 1
ATOM 2240 N N . ALA A 1 282 ? 13.037 -12.972 -17.525 1.00 80.25 282 ALA A N 1
ATOM 2241 C CA . ALA A 1 282 ? 13.909 -13.966 -18.142 1.00 80.25 282 ALA A CA 1
ATOM 2242 C C . ALA A 1 282 ? 13.977 -13.849 -19.678 1.00 80.25 282 ALA A C 1
ATOM 2244 O O . ALA A 1 282 ? 15.063 -13.969 -20.239 1.00 80.25 282 ALA A O 1
ATOM 2245 N N . ALA A 1 283 ? 12.856 -13.560 -20.349 1.00 77.81 283 ALA A N 1
ATOM 2246 C CA . ALA A 1 283 ? 12.813 -13.398 -21.803 1.00 77.81 283 ALA A CA 1
ATOM 2247 C C . ALA A 1 283 ? 13.534 -12.119 -22.251 1.00 77.81 283 ALA A C 1
ATOM 2249 O O . ALA A 1 283 ? 14.257 -12.129 -23.243 1.00 77.81 283 ALA A O 1
ATOM 2250 N N . TRP A 1 284 ? 13.424 -11.042 -21.468 1.00 78.25 284 TRP A N 1
ATOM 2251 C CA . TRP A 1 284 ? 14.224 -9.829 -21.655 1.00 78.25 284 TRP A CA 1
ATOM 2252 C C . TRP A 1 284 ? 15.721 -10.096 -21.486 1.00 78.25 284 TRP A C 1
ATOM 2254 O O . TRP A 1 284 ? 16.529 -9.620 -22.280 1.00 78.25 284 TRP A O 1
ATOM 2264 N N . ALA A 1 285 ? 16.101 -10.885 -20.478 1.00 84.38 285 ALA A N 1
ATOM 2265 C CA . ALA A 1 285 ? 17.496 -11.248 -20.251 1.00 84.38 285 ALA A CA 1
ATOM 2266 C C . ALA A 1 285 ? 18.072 -12.120 -21.381 1.00 84.38 285 ALA A C 1
ATOM 2268 O O . ALA A 1 285 ? 19.257 -12.007 -21.693 1.00 84.38 285 ALA A O 1
ATOM 2269 N N . GLU A 1 286 ? 17.261 -12.985 -21.991 1.00 85.88 286 GLU A N 1
ATOM 2270 C CA . GLU A 1 286 ? 17.650 -13.779 -23.160 1.00 85.88 286 GLU A CA 1
ATOM 2271 C C . GLU A 1 286 ? 17.751 -12.911 -24.420 1.00 85.88 286 GLU A C 1
ATOM 2273 O O . GLU A 1 286 ? 18.798 -12.898 -25.061 1.00 85.88 286 GLU A O 1
ATOM 2278 N N . ALA A 1 287 ? 16.740 -12.086 -24.705 1.00 84.31 287 ALA A N 1
ATOM 2279 C CA . ALA A 1 287 ? 16.759 -11.159 -25.835 1.00 84.31 287 ALA A CA 1
ATOM 2280 C C . ALA A 1 287 ? 17.942 -10.177 -25.771 1.00 84.31 287 ALA A C 1
ATOM 2282 O O . ALA A 1 287 ? 18.583 -9.912 -26.785 1.00 84.31 287 ALA A O 1
ATOM 2283 N N . ALA A 1 288 ? 18.286 -9.685 -24.577 1.00 85.25 288 ALA A N 1
ATOM 2284 C CA . ALA A 1 288 ? 19.451 -8.827 -24.374 1.00 85.25 288 ALA A CA 1
ATOM 2285 C C . ALA A 1 288 ? 20.776 -9.557 -24.656 1.00 85.25 288 ALA A C 1
ATOM 2287 O O . ALA A 1 288 ? 21.708 -8.961 -25.199 1.00 85.25 288 ALA A O 1
ATOM 2288 N N . LYS A 1 289 ? 20.876 -10.849 -24.312 1.00 88.44 289 LYS A N 1
ATOM 2289 C CA . LYS A 1 289 ? 22.044 -11.668 -24.672 1.00 88.44 289 LYS A CA 1
ATOM 2290 C C . LYS A 1 289 ? 22.118 -11.857 -26.182 1.00 88.44 289 LYS A C 1
ATOM 2292 O O . LYS A 1 289 ? 23.183 -11.638 -26.750 1.00 88.44 289 LYS A O 1
ATOM 2297 N N . ASP A 1 290 ? 21.004 -12.198 -26.822 1.00 88.81 290 ASP A N 1
ATOM 2298 C CA . ASP A 1 290 ? 20.931 -12.396 -28.271 1.00 88.81 290 ASP A CA 1
ATOM 2299 C C . ASP A 1 290 ? 21.284 -11.124 -29.047 1.00 88.81 290 ASP A C 1
ATOM 2301 O O . ASP A 1 290 ? 22.058 -11.182 -30.000 1.00 88.81 290 ASP A O 1
ATOM 2305 N N . ALA A 1 291 ? 20.758 -9.968 -28.631 1.00 88.81 291 ALA A N 1
ATOM 2306 C CA . ALA A 1 291 ? 21.104 -8.674 -29.215 1.00 88.81 291 ALA A CA 1
ATOM 2307 C C . ALA A 1 291 ? 22.609 -8.402 -29.092 1.00 88.81 291 ALA A C 1
ATOM 2309 O O . ALA A 1 291 ? 23.263 -8.115 -30.089 1.00 88.81 291 ALA A O 1
ATOM 2310 N N . ARG A 1 292 ? 23.191 -8.627 -27.906 1.00 90.19 292 ARG A N 1
ATOM 2311 C CA . ARG A 1 292 ? 24.634 -8.468 -27.685 1.00 90.19 292 ARG A CA 1
ATOM 2312 C C . ARG A 1 292 ? 25.477 -9.381 -28.577 1.00 90.19 292 ARG A C 1
ATOM 2314 O O . ARG A 1 292 ? 26.524 -8.953 -29.054 1.00 90.19 292 ARG A O 1
ATOM 2321 N N . PHE A 1 293 ? 25.058 -10.630 -28.777 1.00 92.50 293 PHE A N 1
ATOM 2322 C CA . PHE A 1 293 ? 25.764 -11.545 -29.676 1.00 92.50 293 PHE A CA 1
ATOM 2323 C C . PHE A 1 293 ? 25.713 -11.058 -31.127 1.00 92.50 293 PHE A C 1
ATOM 2325 O O . PHE A 1 293 ? 26.750 -11.054 -31.786 1.00 92.50 293 PHE A O 1
ATOM 2332 N N . ARG A 1 294 ? 24.549 -10.590 -31.598 1.00 90.56 294 ARG A N 1
ATOM 2333 C CA . ARG A 1 294 ? 24.407 -10.020 -32.949 1.00 90.56 294 ARG A CA 1
ATOM 2334 C C . ARG A 1 294 ? 25.252 -8.763 -33.134 1.00 90.56 294 ARG A C 1
ATOM 2336 O O . ARG A 1 294 ? 25.909 -8.629 -34.161 1.00 90.56 294 ARG A O 1
ATOM 2343 N N . ASP A 1 295 ? 25.281 -7.883 -32.139 1.00 93.12 295 ASP A N 1
ATOM 2344 C CA . ASP A 1 295 ? 26.092 -6.666 -32.186 1.00 93.12 295 ASP A CA 1
ATOM 2345 C C . ASP A 1 295 ? 27.586 -6.996 -32.233 1.00 93.12 295 ASP A C 1
ATOM 2347 O O . ASP A 1 295 ? 28.322 -6.396 -33.014 1.00 93.12 295 ASP A O 1
ATOM 2351 N N . MET A 1 296 ? 28.042 -7.979 -31.446 1.00 95.25 296 MET A N 1
ATOM 2352 C CA . MET A 1 296 ? 29.432 -8.444 -31.503 1.00 95.25 296 MET A CA 1
ATOM 2353 C C . MET A 1 296 ? 29.784 -9.022 -32.874 1.00 95.25 296 MET A C 1
ATOM 2355 O O . MET A 1 296 ? 30.803 -8.641 -33.439 1.00 95.25 296 MET A O 1
ATOM 2359 N N . GLU A 1 297 ? 28.926 -9.868 -33.446 1.00 95.94 297 GLU A N 1
ATOM 2360 C CA . GLU A 1 297 ? 29.140 -10.422 -34.788 1.00 95.94 297 GLU A CA 1
ATOM 2361 C C . GLU A 1 297 ? 29.187 -9.318 -35.858 1.00 95.94 297 GLU A C 1
ATOM 2363 O O . GLU A 1 297 ? 30.059 -9.323 -36.732 1.00 95.94 297 GLU A O 1
ATOM 2368 N N . MET A 1 298 ? 28.297 -8.325 -35.764 1.00 95.50 298 MET A N 1
ATOM 2369 C CA . MET A 1 298 ? 28.282 -7.188 -36.680 1.00 95.50 298 MET A CA 1
ATOM 2370 C C . MET A 1 298 ? 29.567 -6.361 -36.554 1.00 95.50 298 MET A C 1
ATOM 2372 O O . MET A 1 298 ? 30.196 -6.050 -37.568 1.00 95.50 298 MET A O 1
ATOM 2376 N N . VAL A 1 299 ? 29.996 -6.045 -35.329 1.00 96.50 299 VAL A N 1
ATOM 2377 C CA . VAL A 1 299 ? 31.238 -5.303 -35.065 1.00 96.50 299 VAL A CA 1
ATOM 2378 C C . VAL A 1 299 ? 32.456 -6.067 -35.578 1.00 96.50 299 VAL A C 1
ATOM 2380 O O . VAL A 1 299 ? 33.281 -5.471 -36.268 1.00 96.50 299 VAL A O 1
ATOM 2383 N N . ASP A 1 300 ? 32.546 -7.370 -35.320 1.00 96.44 300 ASP A N 1
ATOM 2384 C CA . ASP A 1 300 ? 33.654 -8.204 -35.792 1.00 96.44 300 ASP A CA 1
ATOM 2385 C C . ASP A 1 300 ? 33.697 -8.257 -37.326 1.00 96.44 300 ASP A C 1
ATOM 2387 O O . ASP A 1 300 ? 34.768 -8.134 -37.927 1.00 96.44 300 ASP A O 1
ATOM 2391 N N . SER A 1 301 ? 32.535 -8.350 -37.983 1.00 95.44 301 SER A N 1
ATOM 2392 C CA . SER A 1 301 ? 32.449 -8.309 -39.447 1.00 95.44 301 SER A CA 1
ATOM 2393 C C . SER A 1 301 ? 32.914 -6.963 -40.022 1.00 95.44 301 SER A C 1
ATOM 2395 O O . SER A 1 301 ? 33.668 -6.929 -41.001 1.00 95.44 301 SER A O 1
ATOM 2397 N N . HIS A 1 302 ? 32.541 -5.847 -39.385 1.00 94.81 302 HIS A N 1
ATOM 2398 C CA . HIS A 1 302 ? 32.977 -4.509 -39.783 1.00 94.81 302 HIS A CA 1
ATOM 2399 C C . HIS A 1 302 ? 34.465 -4.286 -39.519 1.00 94.81 302 HIS A C 1
ATOM 2401 O O . HIS A 1 302 ? 35.139 -3.658 -40.337 1.00 94.81 302 HIS A O 1
ATOM 2407 N N . LEU A 1 303 ? 34.995 -4.822 -38.419 1.00 96.19 303 LEU A N 1
ATOM 2408 C CA . LEU A 1 303 ? 36.413 -4.750 -38.088 1.00 96.19 303 LEU A CA 1
ATOM 2409 C C . LEU A 1 303 ? 37.235 -5.533 -39.116 1.00 96.19 303 LEU A C 1
ATOM 2411 O O . LEU A 1 303 ? 38.196 -4.993 -39.662 1.00 96.19 303 LEU A O 1
ATOM 2415 N N . ALA A 1 304 ? 36.811 -6.748 -39.473 1.00 95.56 304 ALA A N 1
ATOM 2416 C CA . ALA A 1 304 ? 37.452 -7.539 -40.521 1.00 95.56 304 ALA A CA 1
ATOM 2417 C C . ALA A 1 304 ? 37.413 -6.830 -41.890 1.00 95.56 304 ALA A C 1
ATOM 2419 O O . ALA A 1 304 ? 38.430 -6.752 -42.587 1.00 95.56 304 ALA A O 1
ATOM 2420 N N . ALA A 1 305 ? 36.269 -6.247 -42.266 1.00 94.69 305 ALA A N 1
ATOM 2421 C CA . ALA A 1 305 ? 36.154 -5.447 -43.485 1.00 94.69 305 ALA A CA 1
ATOM 2422 C C . ALA A 1 305 ? 37.091 -4.222 -43.454 1.00 94.69 305 ALA A C 1
ATOM 2424 O O . ALA A 1 305 ? 37.809 -3.961 -44.421 1.00 94.69 305 ALA A O 1
ATOM 2425 N N . GLY A 1 306 ? 37.164 -3.518 -42.322 1.00 94.88 306 GLY A N 1
ATOM 2426 C CA . GLY A 1 306 ? 38.081 -2.398 -42.116 1.00 94.88 306 GLY A CA 1
ATOM 2427 C C . GLY A 1 306 ? 39.550 -2.808 -42.229 1.00 94.88 306 GLY A C 1
ATOM 2428 O O . GLY A 1 306 ? 40.319 -2.164 -42.941 1.00 94.88 306 GLY A O 1
ATOM 2429 N N . GLU A 1 307 ? 39.946 -3.918 -41.605 1.00 94.50 307 GLU A N 1
ATOM 2430 C CA . GLU A 1 307 ? 41.310 -4.441 -41.692 1.00 94.50 307 GLU A CA 1
ATOM 2431 C C . GLU A 1 307 ? 41.703 -4.823 -43.118 1.00 94.50 307 GLU A C 1
ATOM 2433 O O . GLU A 1 307 ? 42.824 -4.533 -43.540 1.00 94.50 307 GLU A O 1
ATOM 2438 N N . THR A 1 308 ? 40.806 -5.468 -43.869 1.00 94.38 308 THR A N 1
ATOM 2439 C CA . THR A 1 308 ? 41.075 -5.809 -45.275 1.00 94.38 308 THR A CA 1
ATOM 2440 C C . THR A 1 308 ? 41.206 -4.556 -46.140 1.00 94.38 308 THR A C 1
ATOM 2442 O O . THR A 1 308 ? 42.127 -4.484 -46.954 1.00 94.38 308 THR A O 1
ATOM 24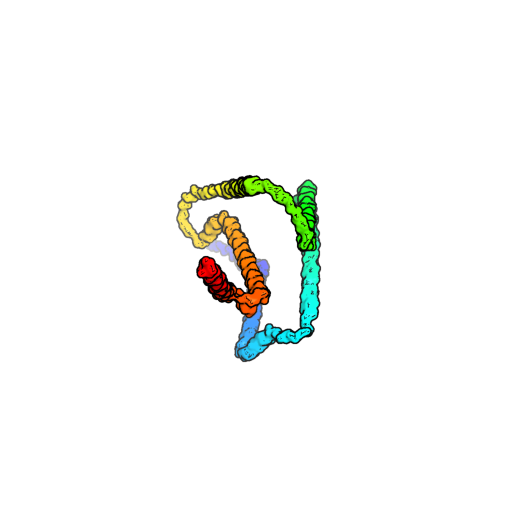45 N N . SER A 1 309 ? 40.385 -3.528 -45.901 1.00 93.81 309 SER A N 1
ATOM 2446 C CA . SER A 1 309 ? 40.513 -2.230 -46.571 1.00 93.81 309 SER A CA 1
ATOM 2447 C C . SER A 1 309 ? 41.843 -1.541 -46.240 1.00 93.81 309 SER A C 1
ATOM 2449 O O . SER A 1 309 ? 42.519 -1.045 -47.140 1.00 93.81 309 SER A O 1
ATOM 2451 N N . ILE A 1 310 ? 42.261 -1.530 -44.969 1.00 93.88 310 ILE A N 1
ATOM 2452 C CA . ILE A 1 310 ? 43.537 -0.931 -44.540 1.00 93.88 310 ILE A CA 1
ATOM 2453 C C . ILE A 1 310 ? 44.728 -1.697 -45.128 1.00 93.88 310 ILE A C 1
ATOM 2455 O O . ILE A 1 310 ? 45.687 -1.076 -45.590 1.00 93.88 310 ILE A O 1
ATOM 2459 N N . LYS A 1 311 ? 44.675 -3.036 -45.139 1.00 93.25 311 LYS A N 1
ATOM 2460 C CA . LYS A 1 311 ? 45.692 -3.878 -45.788 1.00 93.25 311 LYS A CA 1
ATOM 2461 C C . LYS A 1 311 ? 45.788 -3.556 -47.281 1.00 93.25 311 LYS A C 1
ATOM 2463 O O . LYS A 1 311 ? 46.886 -3.284 -47.749 1.00 93.25 311 LYS A O 1
ATOM 2468 N N . GLY A 1 312 ? 44.656 -3.451 -47.982 1.00 92.56 312 GLY A N 1
ATOM 2469 C CA . GLY A 1 312 ? 44.625 -3.060 -49.394 1.00 92.56 312 GLY A CA 1
ATOM 2470 C C . GLY A 1 312 ? 45.257 -1.688 -49.657 1.00 92.56 312 GLY A C 1
ATOM 2471 O O . GLY A 1 312 ? 46.081 -1.552 -50.559 1.00 92.56 312 GLY A O 1
ATOM 2472 N N . VAL A 1 313 ? 44.950 -0.677 -48.836 1.00 92.25 313 VAL A N 1
ATOM 2473 C CA . VAL A 1 313 ? 45.582 0.655 -48.940 1.00 92.25 313 VAL A CA 1
ATOM 2474 C C . VAL A 1 313 ? 47.091 0.583 -48.683 1.00 92.25 313 VAL A C 1
ATOM 2476 O O . VAL A 1 313 ? 47.871 1.214 -49.398 1.00 92.25 313 VAL A O 1
ATOM 2479 N N . ARG A 1 314 ? 47.525 -0.203 -47.689 1.00 91.88 314 ARG A N 1
ATOM 2480 C CA . ARG A 1 314 ? 48.948 -0.395 -47.379 1.00 91.88 314 ARG A CA 1
ATOM 2481 C C . ARG A 1 314 ? 49.693 -1.074 -48.533 1.00 91.88 314 ARG A C 1
ATOM 2483 O O . ARG A 1 314 ? 50.809 -0.659 -48.839 1.00 91.88 314 ARG A O 1
ATOM 2490 N N . ASP A 1 315 ? 49.083 -2.058 -49.185 1.00 91.00 315 ASP A N 1
ATOM 2491 C CA . ASP A 1 315 ? 49.678 -2.750 -50.331 1.00 91.00 315 ASP A CA 1
ATOM 2492 C C . ASP A 1 315 ? 49.836 -1.809 -51.536 1.00 91.00 315 ASP A C 1
ATOM 2494 O O . ASP A 1 315 ? 50.893 -1.792 -52.170 1.00 91.00 315 ASP A O 1
ATOM 2498 N N . VAL A 1 316 ? 48.838 -0.956 -51.808 1.00 90.62 316 VAL A N 1
ATOM 2499 C CA . VAL A 1 316 ? 48.924 0.083 -52.852 1.00 90.62 316 VAL A CA 1
ATOM 2500 C C . VAL A 1 316 ? 50.048 1.079 -52.551 1.00 90.62 316 VAL A C 1
ATOM 2502 O O . VAL A 1 316 ? 50.848 1.380 -53.437 1.00 90.62 316 VAL A O 1
ATOM 2505 N N . LEU A 1 317 ? 50.167 1.544 -51.303 1.00 88.69 317 LEU A N 1
ATOM 2506 C CA . LEU A 1 317 ? 51.259 2.432 -50.887 1.00 88.69 317 LEU A CA 1
ATOM 2507 C C . LEU A 1 317 ? 52.636 1.776 -51.075 1.00 88.69 317 LEU A C 1
ATOM 2509 O O . LEU A 1 317 ? 53.541 2.391 -51.641 1.00 88.69 317 LEU A O 1
ATOM 2513 N N . ALA A 1 318 ? 52.787 0.512 -50.675 1.00 88.00 318 ALA A N 1
ATOM 2514 C CA . ALA A 1 318 ? 54.036 -0.229 -50.845 1.00 88.00 318 ALA A CA 1
ATOM 2515 C C . ALA A 1 318 ? 54.412 -0.427 -52.327 1.00 88.00 318 ALA A C 1
ATOM 2517 O O . ALA A 1 318 ? 55.592 -0.371 -52.677 1.00 88.00 318 ALA A O 1
ATOM 2518 N N . LEU A 1 319 ? 53.423 -0.618 -53.208 1.00 84.69 319 LEU A N 1
ATOM 2519 C CA . LEU A 1 319 ? 53.621 -0.678 -54.660 1.00 84.69 319 LEU A CA 1
ATOM 2520 C C . LEU A 1 319 ? 54.087 0.665 -55.233 1.00 84.69 319 LEU A C 1
ATOM 2522 O O . LEU A 1 319 ? 55.021 0.684 -56.033 1.00 84.69 319 LEU A O 1
ATOM 2526 N N . THR A 1 320 ? 53.494 1.781 -54.798 1.00 82.44 320 THR A N 1
ATOM 2527 C CA . THR A 1 320 ? 53.918 3.117 -55.251 1.00 82.44 320 THR A CA 1
ATOM 2528 C C . THR A 1 320 ? 55.331 3.471 -54.791 1.00 82.44 320 THR A C 1
ATOM 2530 O O . THR A 1 320 ? 56.101 4.016 -55.571 1.00 82.44 320 THR A O 1
ATOM 2533 N N . GLN A 1 321 ? 55.718 3.070 -53.577 1.00 78.19 321 GLN A N 1
ATOM 2534 C CA . GLN A 1 321 ? 57.041 3.361 -53.016 1.00 78.19 321 GLN A CA 1
ATOM 2535 C C . GLN A 1 321 ? 58.171 2.516 -53.632 1.00 78.19 321 GLN A C 1
ATOM 2537 O O . GLN A 1 321 ? 59.340 2.850 -53.486 1.00 78.19 321 GLN A O 1
ATOM 2542 N N . LYS A 1 322 ? 57.840 1.413 -54.316 1.00 72.31 322 LYS A N 1
ATOM 2543 C CA . LYS A 1 322 ? 58.804 0.558 -55.032 1.00 72.31 322 LYS A CA 1
ATOM 2544 C C . LYS A 1 322 ? 58.983 0.956 -56.507 1.00 72.31 322 LYS A C 1
ATOM 2546 O O . LYS A 1 322 ? 59.811 0.366 -57.196 1.00 72.31 322 LYS A O 1
ATOM 2551 N N . SER A 1 323 ? 58.167 1.891 -56.998 1.00 60.97 323 SER A N 1
ATOM 2552 C CA . SER A 1 323 ? 58.171 2.388 -58.381 1.00 60.97 323 SER A CA 1
ATOM 2553 C C . SER A 1 323 ? 58.957 3.700 -58.560 1.00 60.97 323 SER A C 1
ATOM 2555 O O . SER A 1 323 ? 59.044 4.184 -59.690 1.00 60.97 323 SER A O 1
ATOM 2557 N N . GLU A 1 324 ? 59.497 4.262 -57.478 1.00 50.19 324 GLU A N 1
ATOM 2558 C CA . GLU A 1 324 ? 60.513 5.331 -57.463 1.00 50.19 324 GLU A CA 1
ATOM 2559 C C . GLU A 1 324 ? 61.914 4.730 -57.302 1.00 50.19 324 GLU A C 1
ATOM 2561 O O . GLU A 1 324 ? 62.848 5.249 -57.956 1.00 50.19 324 GLU A O 1
#

Organism: Aureobasidium pullulans (NCBI:txid5580)

Foldseek 3Di:
DDDDDDDDPDPPPPPPVVVVVVVVVVVVVVVVVVVVVVVVVVVVVVVVVVVVPPDVVVVVVVVVVPDDDPDPPDCPVVVVVVVVVVVVVVVVVVVVVVVVVVVVVVVVVPPDDDPVVVVVVVVVVVVVVVVVVVVVVVVVVVVVVVVPPPPDDPDPPPPPCPDPVNVVVVVVVVVVVVVVVVVVVVVVVVVVVVVPPDPPDPPPDDDDDDDDDPVVVVVVVCVVCVVCVVVVVVVVVVVVVVVVVVVVVVVVVVVVVVVVLVVLLVVQVVDPLFDRPCSDPVRVVVSVVVVVVVVVVVVVVVVVVVVVVVVVVVVVVVVVVVVD

Radius of gyration: 43.54 Å; chains: 1; bounding box: 114×69×147 Å

Sequence (324 aa):
MQNKPEEQESNESKANPIAETVALIRQRQRRDKLLVIEKTLDNLEKVRHTSRYADPSELLNGMQAQLPPPLAQQSQDESLAEAQSHVFELQKAVLRAQSSAQARLSNVSVQEGNPEDWKRAYALRRARDDLIAWIESELAKLSEDDDHMDPDLDMPTDFGAESLDETRATLQDLYSKYIASRERLVSTLNIQYKTKSNPVQPPLERQTSTTNDDKSNNTSIALRVLPFIDILRSTAQDETAMMQHTSYLRRQVTAVSTETEQLLTRLSDESHMVRPGTSHTAAWAEAAKDARFRDMEMVDSHLAAGETSIKGVRDVLALTQKSE

Secondary structure (DSSP, 8-state):
----------------HHHHHHHHHHHHHHHHHHHHHHHHHHHHHHHHHHHHS--HHHHHHHHHTTSPPP--TTSHHHHHHHHHHHHHHHHHHHHHHHHHHHHHHHHHTTTS--HHHHHHHHHHHHHHHHHHHHHHHHHHHHHHHSTT--S------------HHHHHHHHHHHHHHHHHHHHHHHHHHHHHHHHH-----------------TTHHHHHHHHHHGGGHHHHHHHHHHHHHHHHHHHHHHHHHHHHHHHHHHHHHHHHHH-TTS-TT---HHHHHHHHHHHHHHHHHHHHHHHHHHHHHHHHHHHHHHHHHT--

pLDDT: mean 75.46, std 18.55, range [35.16, 98.12]